Protein AF-0000000086151561 (afdb_homodimer)

Structure (mmCIF, N/CA/C/O backbone):
data_AF-0000000086151561-model_v1
#
loop_
_entity.id
_entity.type
_entity.pdbx_description
1 polymer 'Uncharacterized protein'
#
loop_
_atom_site.group_PDB
_atom_site.id
_atom_site.type_symbol
_atom_site.label_atom_id
_atom_site.label_alt_id
_atom_site.label_comp_id
_atom_site.label_asym_id
_atom_site.label_entity_id
_atom_site.label_seq_id
_atom_site.pdbx_PDB_ins_code
_atom_site.Cartn_x
_atom_site.Cartn_y
_atom_site.Cartn_z
_atom_site.occupancy
_atom_site.B_iso_or_equiv
_atom_site.auth_seq_id
_atom_site.auth_comp_id
_atom_site.auth_asym_id
_atom_site.auth_atom_id
_atom_site.pdbx_PDB_model_num
ATOM 1 N N . MET A 1 1 ? -19.203 8.484 -16.188 1 26.31 1 MET A N 1
ATOM 2 C CA . MET A 1 1 ? -17.75 8.562 -16.359 1 26.31 1 MET A CA 1
ATOM 3 C C . MET A 1 1 ? -17.062 8.984 -15.078 1 26.31 1 MET A C 1
ATOM 5 O O . MET A 1 1 ? -16.531 8.141 -14.352 1 26.31 1 MET A O 1
ATOM 9 N N . GLY A 1 2 ? -16.734 10.281 -14.859 1 30.11 2 GLY A N 1
ATOM 10 C CA . GLY A 1 2 ? -15.594 10.875 -14.172 1 30.11 2 GLY A CA 1
ATOM 11 C C . GLY A 1 2 ? -15.805 10.992 -12.672 1 30.11 2 GLY A C 1
ATOM 12 O O . GLY A 1 2 ? -15.453 12.016 -12.07 1 30.11 2 GLY A O 1
ATOM 13 N N . LYS A 1 3 ? -16.641 10.25 -12.102 1 38.59 3 LYS A N 1
ATOM 14 C CA . LYS A 1 3 ? -16.922 10.484 -10.688 1 38.59 3 LYS A CA 1
ATOM 15 C C . LYS A 1 3 ? -15.672 10.281 -9.836 1 38.59 3 LYS A C 1
ATOM 17 O O . LYS A 1 3 ? -15.719 10.445 -8.617 1 38.59 3 LYS A O 1
ATOM 22 N N . ARG A 1 4 ? -14.68 9.469 -10.227 1 41.34 4 ARG A N 1
ATOM 23 C CA . ARG A 1 4 ? -13.562 9.109 -9.359 1 41.34 4 ARG A CA 1
ATOM 24 C C . ARG A 1 4 ? -12.719 10.328 -9.023 1 41.34 4 ARG A C 1
ATOM 26 O O . ARG A 1 4 ? -11.812 10.258 -8.188 1 41.34 4 ARG A O 1
ATOM 33 N N . LYS A 1 5 ? -12.797 11.344 -9.898 1 45.5 5 LYS A N 1
ATOM 34 C CA . LYS A 1 5 ? -11.852 12.453 -9.812 1 45.5 5 LYS A CA 1
ATOM 35 C C . LYS A 1 5 ? -12.125 13.312 -8.586 1 45.5 5 LYS A C 1
ATOM 37 O O . LYS A 1 5 ? -11.211 13.945 -8.047 1 45.5 5 LYS A O 1
ATOM 42 N N . ARG A 1 6 ? -13.414 13.383 -8.258 1 45.62 6 ARG A N 1
ATOM 43 C CA . ARG A 1 6 ? -13.758 14.391 -7.27 1 45.62 6 ARG A CA 1
ATOM 44 C C . ARG A 1 6 ? -13.203 14.023 -5.895 1 45.62 6 ARG A C 1
ATOM 46 O O . ARG A 1 6 ? -12.719 14.891 -5.164 1 45.62 6 ARG A O 1
ATOM 53 N N . GLY A 1 7 ? -13.297 12.703 -5.652 1 43.88 7 GLY A N 1
ATOM 54 C CA . GLY A 1 7 ? -12.914 12.305 -4.309 1 43.88 7 GLY A CA 1
ATOM 55 C C . GLY A 1 7 ? -11.438 12.523 -4.02 1 43.88 7 GLY A C 1
ATOM 56 O O . GLY A 1 7 ? -11.078 12.961 -2.926 1 43.88 7 GLY A O 1
ATOM 57 N N . ASN A 1 8 ? -10.609 12.266 -5.043 1 48.88 8 ASN A N 1
ATOM 58 C CA . ASN A 1 8 ? -9.164 12.445 -4.891 1 48.88 8 ASN A CA 1
ATOM 59 C C . ASN A 1 8 ? -8.781 13.922 -4.871 1 48.88 8 ASN A C 1
ATOM 61 O O . ASN A 1 8 ? -7.922 14.336 -4.094 1 48.88 8 ASN A O 1
ATOM 65 N N . GLU A 1 9 ? -9.445 14.68 -5.785 1 51 9 GLU A N 1
ATOM 66 C CA . GLU A 1 9 ? -9.172 16.109 -5.824 1 51 9 GLU A CA 1
ATOM 67 C C . GLU A 1 9 ? -9.453 16.766 -4.473 1 51 9 GLU A C 1
ATOM 69 O O . GLU A 1 9 ? -8.703 17.625 -4.023 1 51 9 GLU A O 1
ATOM 74 N N . GLU A 1 10 ? -10.453 16.203 -3.889 1 54.59 10 GLU A N 1
ATOM 75 C CA . GLU A 1 10 ? -10.875 16.812 -2.629 1 54.59 10 GLU A CA 1
ATOM 76 C C . GLU A 1 10 ? -9.906 16.469 -1.501 1 54.59 10 GLU A C 1
ATOM 78 O O . GLU A 1 10 ? -9.609 17.312 -0.651 1 54.59 10 GLU A O 1
ATOM 83 N N . PHE A 1 11 ? -9.305 15.273 -1.501 1 53.44 11 PHE A N 1
ATOM 84 C CA . PHE A 1 11 ? -8.367 14.883 -0.458 1 53.44 11 PHE A CA 1
ATOM 85 C C . PHE A 1 11 ? -7.098 15.719 -0.527 1 53.44 11 PHE A C 1
ATOM 87 O O . PHE A 1 11 ? -6.613 16.203 0.495 1 53.44 11 PHE A O 1
ATOM 94 N N . ASP A 1 12 ? -6.613 15.977 -1.753 1 57.31 12 ASP A N 1
ATOM 95 C CA . ASP A 1 12 ? -5.367 16.703 -1.973 1 57.31 12 ASP A CA 1
ATOM 96 C C . ASP A 1 12 ? -5.484 18.156 -1.494 1 57.31 12 ASP A C 1
ATOM 98 O O . ASP A 1 12 ? -4.586 18.656 -0.825 1 57.31 12 ASP A O 1
ATOM 102 N N . SER A 1 13 ? -6.555 18.703 -1.863 1 57.84 13 SER A N 1
ATOM 103 C CA . SER A 1 13 ? -6.762 20.094 -1.519 1 57.84 13 SER A CA 1
ATOM 104 C C . SER A 1 13 ? -6.914 20.281 -0.012 1 57.84 13 SER A C 1
ATOM 106 O O . SER A 1 13 ? -6.379 21.234 0.56 1 57.84 13 SER A O 1
ATOM 108 N N . LYS A 1 14 ? -7.473 19.391 0.707 1 62.59 14 LYS A N 1
ATOM 109 C CA . LYS A 1 14 ? -7.742 19.516 2.137 1 62.59 14 LYS A CA 1
ATOM 110 C C . LYS A 1 14 ? -6.465 19.359 2.955 1 62.59 14 LYS A C 1
ATOM 112 O O . LYS A 1 14 ? -6.27 20.047 3.953 1 62.59 14 LYS A O 1
ATOM 117 N N . LEU A 1 15 ? -5.562 18.531 2.422 1 67.56 15 LEU A N 1
ATOM 118 C CA . LEU A 1 15 ? -4.316 18.344 3.16 1 67.56 15 LEU A CA 1
ATOM 119 C C . LEU A 1 15 ? -3.436 19.594 3.047 1 67.56 15 LEU A C 1
ATOM 121 O O . LEU A 1 15 ? -2.76 19.969 4.008 1 67.56 15 LEU A O 1
ATOM 125 N N . GLY A 1 16 ? -3.494 20.141 1.823 1 64.88 16 GLY A N 1
ATOM 126 C CA . GLY A 1 16 ? -2.748 21.375 1.639 1 64.88 16 GLY A CA 1
ATOM 127 C C . GLY A 1 16 ? -3.125 22.453 2.637 1 64.88 16 GLY A C 1
ATOM 128 O O . GLY A 1 16 ? -2.277 23.25 3.049 1 64.88 16 GLY A O 1
ATOM 129 N N . GLU A 1 17 ? -4.262 22.422 3.055 1 64.38 17 GLU A N 1
ATOM 130 C CA . GLU A 1 17 ? -4.777 23.469 3.943 1 64.38 17 GLU A CA 1
ATOM 131 C C . GLU A 1 17 ? -4.156 23.359 5.332 1 64.38 17 GLU A C 1
ATOM 133 O O . GLU A 1 17 ? -4.098 24.344 6.07 1 64.38 17 GLU A O 1
ATOM 138 N N . VAL A 1 18 ? -3.748 22.188 5.711 1 63.12 18 VAL A N 1
ATOM 139 C CA . VAL A 1 18 ? -3.143 22 7.023 1 63.12 18 VAL A CA 1
ATOM 140 C C . VAL A 1 18 ? -1.72 22.547 7.027 1 63.12 18 VAL A C 1
ATOM 142 O O . VAL A 1 18 ? -1.182 22.891 8.086 1 63.12 18 VAL A O 1
ATOM 145 N N . PHE A 1 19 ? -1.246 22.75 5.863 1 65.12 19 PHE A N 1
ATOM 146 C CA . PHE A 1 19 ? 0.149 23.156 5.766 1 65.12 19 PHE A CA 1
ATOM 147 C C . PHE A 1 19 ? 0.254 24.672 5.559 1 65.12 19 PHE A C 1
ATOM 149 O O . PHE A 1 19 ? 0.48 25.125 4.438 1 65.12 19 PHE A O 1
ATOM 156 N N . LEU A 1 20 ? -0.146 25.438 6.484 1 57.75 20 LEU A N 1
ATOM 157 C CA . LEU A 1 20 ? -0.266 26.891 6.523 1 57.75 20 LEU A CA 1
ATOM 158 C C . LEU A 1 20 ? 1.107 27.547 6.457 1 57.75 20 LEU A C 1
ATOM 160 O O . LEU A 1 20 ? 1.234 28.688 5.984 1 57.75 20 LEU A O 1
ATOM 164 N N . PHE A 1 21 ? 2.057 27.031 6.984 1 54.41 21 PHE A N 1
ATOM 165 C CA . PHE A 1 21 ? 3.297 27.766 7.219 1 54.41 21 PHE A CA 1
ATOM 166 C C . PHE A 1 21 ? 4.41 27.25 6.32 1 54.41 21 PHE A C 1
ATOM 168 O O . PHE A 1 21 ? 5.582 27.266 6.699 1 54.41 21 PHE A O 1
ATOM 175 N N . GLY A 1 22 ? 4.023 26.812 5.254 1 59.44 22 GLY A N 1
ATOM 176 C CA . GLY A 1 22 ? 5.023 26.344 4.301 1 59.44 22 GLY A CA 1
ATOM 177 C C . GLY A 1 22 ? 4.98 24.844 4.062 1 59.44 22 GLY A C 1
ATOM 178 O O . GLY A 1 22 ? 4.434 24.109 4.879 1 59.44 22 GLY A O 1
ATOM 179 N N . GLY A 1 23 ? 5.367 24.516 3.07 1 64.19 23 GLY A N 1
ATOM 180 C CA . GLY A 1 23 ? 5.441 23.094 2.73 1 64.19 23 GLY A CA 1
ATOM 181 C C . GLY A 1 23 ? 4.133 22.547 2.199 1 64.19 23 GLY A C 1
ATOM 182 O O . GLY A 1 23 ? 3.988 21.328 2.035 1 64.19 23 GLY A O 1
ATOM 183 N N . GLU A 1 24 ? 3.256 23.656 2.146 1 74.5 24 GLU A N 1
ATOM 184 C CA . GLU A 1 24 ? 1.925 23.281 1.678 1 74.5 24 GLU A CA 1
ATOM 185 C C . GLU A 1 24 ? 1.999 22.531 0.349 1 74.5 24 GLU A C 1
ATOM 187 O O . GLU A 1 24 ? 1.422 21.453 0.207 1 74.5 24 GLU A O 1
ATOM 192 N N . ALA A 1 25 ? 2.826 23.156 -0.46 1 76.81 25 ALA A N 1
ATOM 193 C CA . ALA A 1 25 ? 2.898 22.578 -1.798 1 76.81 25 ALA A CA 1
ATOM 194 C C . ALA A 1 25 ? 3.525 21.188 -1.759 1 76.81 25 ALA A C 1
ATOM 196 O O . ALA A 1 25 ? 3.066 20.266 -2.447 1 76.81 25 ALA A O 1
ATOM 197 N N . ARG A 1 26 ? 4.59 21.047 -0.953 1 82.75 26 ARG A N 1
ATOM 198 C CA . ARG A 1 26 ? 5.273 19.766 -0.842 1 82.75 26 ARG A CA 1
ATOM 199 C C . ARG A 1 26 ? 4.375 18.719 -0.198 1 82.75 26 ARG A C 1
ATOM 201 O O . ARG A 1 26 ? 4.328 17.562 -0.646 1 82.75 26 ARG A O 1
ATOM 208 N N . ALA A 1 27 ? 3.695 19.062 0.848 1 83.31 27 ALA A N 1
ATOM 209 C CA . ALA A 1 27 ? 2.787 18.141 1.53 1 83.31 27 ALA A CA 1
ATOM 210 C C . ALA A 1 27 ? 1.635 17.734 0.618 1 83.31 27 ALA A C 1
ATOM 212 O O . ALA A 1 27 ? 1.261 16.547 0.57 1 83.31 27 ALA A O 1
ATOM 213 N N . GLU A 1 28 ? 1.141 18.734 -0.067 1 82.56 28 GLU A N 1
ATOM 214 C CA . GLU A 1 28 ? 0.053 18.453 -1 1 82.56 28 GLU A CA 1
ATOM 215 C C . GLU A 1 28 ? 0.493 17.484 -2.084 1 82.56 28 GLU A C 1
ATOM 217 O O . GLU A 1 28 ? -0.232 16.531 -2.406 1 82.56 28 GLU A O 1
ATOM 222 N N . LYS A 1 29 ? 1.651 17.75 -2.633 1 86.25 29 LYS A N 1
ATOM 223 C CA . LYS A 1 29 ? 2.172 16.859 -3.672 1 86.25 29 LYS A CA 1
ATOM 224 C C . LYS A 1 29 ? 2.396 15.453 -3.131 1 86.25 29 LYS A C 1
ATOM 226 O O . LYS A 1 29 ? 2.074 14.469 -3.799 1 86.25 29 LYS A O 1
ATOM 231 N N . ALA A 1 30 ? 3.008 15.352 -1.982 1 88 30 ALA A N 1
ATOM 232 C CA . ALA A 1 30 ? 3.26 14.047 -1.37 1 88 30 ALA A CA 1
ATOM 233 C C . ALA A 1 30 ? 1.955 13.297 -1.129 1 88 30 ALA A C 1
ATOM 235 O O . ALA A 1 30 ? 1.878 12.086 -1.362 1 88 30 ALA A O 1
ATOM 236 N N . ALA A 1 31 ? 0.997 13.977 -0.623 1 86.88 31 ALA A N 1
ATOM 237 C CA . ALA A 1 31 ? -0.298 13.352 -0.368 1 86.88 31 ALA A CA 1
ATOM 238 C C . ALA A 1 31 ? -0.923 12.836 -1.662 1 86.88 31 ALA A C 1
ATOM 240 O O . ALA A 1 31 ? -1.446 11.719 -1.706 1 86.88 31 ALA A O 1
ATOM 241 N N . LYS A 1 32 ? -0.864 13.688 -2.666 1 87.88 32 LYS A N 1
ATOM 242 C CA . LYS A 1 32 ? -1.392 13.289 -3.969 1 87.88 32 LYS A CA 1
ATOM 243 C C . LYS A 1 32 ? -0.639 12.078 -4.52 1 87.88 32 LYS A C 1
ATOM 245 O O . LYS A 1 32 ? -1.251 11.148 -5.043 1 87.88 32 LYS A O 1
ATOM 250 N N . ASP A 1 33 ? 0.691 12.156 -4.492 1 90.5 33 ASP A N 1
ATOM 251 C CA . ASP A 1 33 ? 1.514 11.039 -4.945 1 90.5 33 ASP A CA 1
ATOM 252 C C . ASP A 1 33 ? 1.178 9.766 -4.18 1 90.5 33 ASP A C 1
ATOM 254 O O . ASP A 1 33 ? 1.119 8.68 -4.766 1 90.5 33 ASP A O 1
ATOM 258 N N . LEU A 1 34 ? 1.012 9.898 -2.836 1 92.88 34 LEU A N 1
ATOM 259 C CA . LEU A 1 34 ? 0.678 8.742 -2.008 1 92.88 34 LEU A CA 1
ATOM 260 C C . LEU A 1 34 ? -0.634 8.109 -2.459 1 92.88 34 LEU A C 1
ATOM 262 O O . LEU A 1 34 ? -0.707 6.898 -2.66 1 92.88 34 LEU A O 1
ATOM 266 N N . SER A 1 35 ? -1.634 8.93 -2.596 1 88.88 35 SER A N 1
ATOM 267 C CA . SER A 1 35 ? -2.943 8.461 -3.037 1 88.88 35 SER A CA 1
ATOM 268 C C . SER A 1 35 ? -2.857 7.781 -4.398 1 88.88 35 SER A C 1
ATOM 270 O O . SER A 1 35 ? -3.377 6.676 -4.578 1 88.88 35 SER A O 1
ATOM 272 N N . SER A 1 36 ? -2.23 8.422 -5.344 1 92.75 36 SER A N 1
ATOM 273 C CA . SER A 1 36 ? -2.102 7.875 -6.691 1 92.75 36 SER A CA 1
ATOM 274 C C . SER A 1 36 ? -1.321 6.566 -6.684 1 92.75 36 SER A C 1
ATOM 276 O O . SER A 1 36 ? -1.686 5.617 -7.383 1 92.75 36 SER A O 1
ATOM 278 N N . ASN A 1 37 ? -0.226 6.535 -5.957 1 93.75 37 ASN A N 1
ATOM 279 C CA . ASN A 1 37 ? 0.594 5.328 -5.902 1 93.75 37 ASN A CA 1
ATOM 280 C C . ASN A 1 37 ? -0.152 4.172 -5.242 1 93.75 37 ASN A C 1
ATOM 282 O O . ASN A 1 37 ? 0.023 3.016 -5.625 1 93.75 37 ASN A O 1
ATOM 286 N N . LEU A 1 38 ? -0.872 4.469 -4.195 1 95.5 38 LEU A N 1
ATOM 287 C CA . LEU A 1 38 ? -1.673 3.434 -3.551 1 95.5 38 LEU A CA 1
ATOM 288 C C . LEU A 1 38 ? -2.678 2.836 -4.531 1 95.5 38 LEU A C 1
ATOM 290 O O . LEU A 1 38 ? -2.824 1.614 -4.609 1 95.5 38 LEU A O 1
ATOM 294 N N . LYS A 1 39 ? -3.395 3.66 -5.277 1 93.56 39 LYS A N 1
ATOM 295 C CA . LYS A 1 39 ? -4.336 3.195 -6.293 1 93.56 39 LYS A CA 1
ATOM 296 C C . LYS A 1 39 ? -3.635 2.324 -7.332 1 93.56 39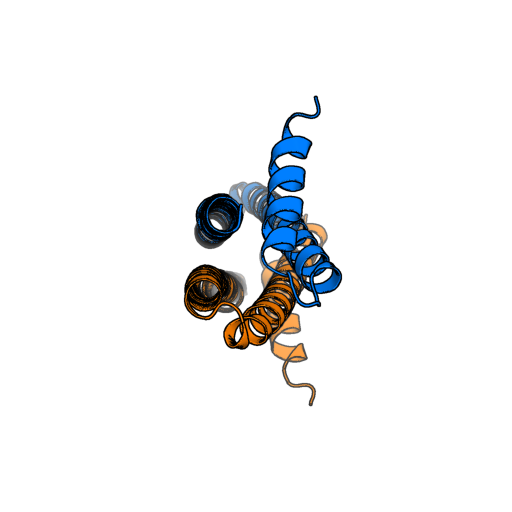 LYS A C 1
ATOM 298 O O . LYS A 1 39 ? -4.156 1.276 -7.723 1 93.56 39 LYS A O 1
ATOM 303 N N . LEU A 1 40 ? -2.492 2.828 -7.789 1 96.44 40 LEU A N 1
ATOM 304 C CA . LEU A 1 40 ? -1.718 2.055 -8.75 1 96.44 40 LEU A CA 1
ATOM 305 C C . LEU A 1 40 ? -1.308 0.708 -8.164 1 96.44 40 LEU A C 1
ATOM 307 O O . LEU A 1 40 ? -1.392 -0.32 -8.844 1 96.44 40 LEU A O 1
ATOM 311 N N . THR A 1 41 ? -0.827 0.713 -6.965 1 96.19 41 THR A N 1
ATOM 312 C CA . THR A 1 41 ? -0.413 -0.513 -6.289 1 96.19 41 THR A CA 1
ATOM 313 C C . THR A 1 41 ? -1.565 -1.511 -6.227 1 96.19 41 THR A C 1
ATOM 315 O O . THR A 1 41 ? -1.375 -2.703 -6.477 1 96.19 41 THR A O 1
ATOM 318 N N . ARG A 1 42 ? -2.752 -1.094 -5.871 1 96.81 42 ARG A N 1
ATOM 319 C CA . ARG A 1 42 ? -3.928 -1.957 -5.82 1 96.81 42 ARG A CA 1
ATOM 320 C C . ARG A 1 42 ? -4.238 -2.539 -7.195 1 96.81 42 ARG A C 1
ATOM 322 O O . ARG A 1 42 ? -4.566 -3.721 -7.312 1 96.81 42 ARG A O 1
ATOM 329 N N . ARG A 1 43 ? -4.09 -1.703 -8.234 1 96.62 43 ARG A N 1
ATOM 330 C CA . ARG A 1 43 ? -4.328 -2.18 -9.586 1 96.62 43 ARG A CA 1
ATOM 331 C C . ARG A 1 43 ? -3.332 -3.27 -9.969 1 96.62 43 ARG A C 1
ATOM 333 O O . ARG A 1 43 ? -3.705 -4.27 -10.586 1 96.62 43 ARG A O 1
ATOM 340 N N . ILE A 1 44 ? -2.084 -3.064 -9.664 1 95.88 44 ILE A N 1
ATOM 341 C CA . ILE A 1 44 ? -1.046 -4.043 -9.969 1 95.88 44 ILE A CA 1
ATOM 342 C C . ILE A 1 44 ? -1.331 -5.348 -9.227 1 95.88 44 ILE A C 1
ATOM 344 O O . ILE A 1 44 ? -1.167 -6.434 -9.789 1 95.88 44 ILE A O 1
ATOM 348 N N . ASN A 1 45 ? -1.692 -5.238 -7.949 1 96.12 45 ASN A N 1
ATOM 349 C CA . ASN A 1 45 ? -2.059 -6.434 -7.199 1 96.12 45 ASN A CA 1
ATOM 350 C C . ASN A 1 45 ? -3.191 -7.199 -7.875 1 96.12 45 ASN A C 1
ATOM 352 O O . ASN A 1 45 ? -3.168 -8.43 -7.934 1 96.12 45 ASN A O 1
ATOM 356 N N . ASP A 1 46 ? -4.195 -6.449 -8.375 1 96 46 ASP A N 1
ATOM 357 C CA . ASP A 1 46 ? -5.309 -7.059 -9.094 1 96 46 ASP A CA 1
ATOM 358 C C . ASP A 1 46 ? -4.812 -7.824 -10.32 1 96 46 ASP A C 1
ATOM 360 O O . ASP A 1 46 ? -5.297 -8.922 -10.609 1 96 46 ASP A O 1
ATOM 364 N N . ILE A 1 47 ? -3.939 -7.242 -11.047 1 94.25 47 ILE A N 1
ATOM 365 C CA . ILE A 1 47 ? -3.371 -7.879 -12.234 1 94.25 47 ILE A CA 1
ATOM 366 C C . ILE A 1 47 ? -2.668 -9.18 -11.836 1 94.25 47 ILE A C 1
ATOM 368 O O . ILE A 1 47 ? -2.84 -10.211 -12.484 1 94.25 47 ILE A O 1
ATOM 372 N N . LEU A 1 48 ? -1.875 -9.133 -10.789 1 93.62 48 LEU A N 1
ATOM 373 C CA . LEU A 1 48 ? -1.147 -10.312 -10.336 1 93.62 48 LEU A CA 1
ATOM 374 C C . LEU A 1 48 ? -2.111 -11.422 -9.914 1 93.62 48 LEU A C 1
ATOM 376 O O . LEU A 1 48 ? -1.911 -12.586 -10.258 1 93.62 48 LEU A O 1
ATOM 380 N N . ARG A 1 49 ? -3.16 -11.094 -9.188 1 94.56 49 ARG A N 1
ATOM 381 C CA . ARG A 1 49 ? -4.148 -12.086 -8.773 1 94.56 49 ARG A CA 1
ATOM 382 C C . ARG A 1 49 ? -4.828 -12.719 -9.977 1 94.56 49 ARG A C 1
ATOM 384 O O . ARG A 1 49 ? -5.102 -13.922 -9.977 1 94.56 49 ARG A O 1
ATOM 391 N N . LYS A 1 50 ? -5.086 -11.938 -10.969 1 93.88 50 LYS A N 1
ATOM 392 C CA . LYS A 1 50 ? -5.68 -12.477 -12.188 1 93.88 50 LYS A CA 1
ATOM 393 C C . LYS A 1 50 ? -4.742 -13.477 -12.859 1 93.88 50 LYS A C 1
ATOM 395 O O . LYS A 1 50 ? -5.18 -14.531 -13.32 1 93.88 50 LYS A O 1
ATOM 400 N N . GLU A 1 51 ? -3.451 -13.109 -12.945 1 90.19 51 GLU A N 1
ATOM 401 C CA . GLU A 1 51 ? -2.473 -14.023 -13.523 1 90.19 51 GLU A CA 1
ATOM 402 C C . GLU A 1 51 ? -2.383 -15.312 -12.711 1 90.19 51 GLU A C 1
ATOM 404 O O . GLU A 1 51 ? -2.285 -16.406 -13.281 1 90.19 51 GLU A O 1
ATOM 409 N N . VAL A 1 52 ? -2.424 -15.172 -11.352 1 90.62 52 VAL A N 1
ATOM 410 C CA . VAL A 1 52 ? -2.404 -16.328 -10.453 1 90.62 52 VAL A CA 1
ATOM 411 C C . VAL A 1 52 ? -3.641 -17.188 -10.695 1 90.62 52 VAL A C 1
ATOM 413 O O . VAL A 1 52 ? -3.545 -18.406 -10.766 1 90.62 52 VAL A O 1
ATOM 416 N N . SER A 1 53 ? -4.777 -16.562 -10.82 1 91.25 53 SER A N 1
ATOM 417 C CA . SER A 1 53 ? -6.031 -17.281 -11.023 1 91.25 53 SER A CA 1
ATOM 418 C C . SER A 1 53 ? -5.988 -18.125 -12.289 1 91.25 53 SER A C 1
ATOM 420 O O . SER A 1 53 ? -6.551 -19.219 -12.336 1 91.25 53 SER A O 1
ATOM 422 N N . LYS A 1 54 ? -5.332 -17.672 -13.312 1 89.19 54 LYS A N 1
ATOM 423 C CA . LYS A 1 54 ? -5.207 -18.422 -14.562 1 89.19 54 LYS A CA 1
ATOM 424 C C . LYS A 1 54 ? -4.453 -19.734 -14.344 1 89.19 54 LYS A C 1
ATOM 426 O O . LYS A 1 54 ? -4.645 -20.703 -15.086 1 89.19 54 LYS A O 1
ATOM 431 N N . G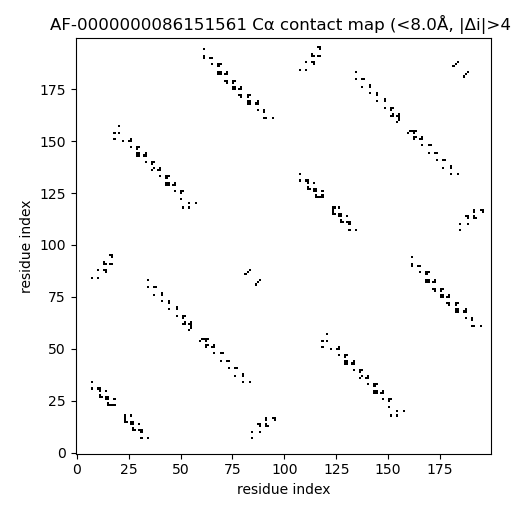LN A 1 55 ? -3.572 -19.734 -13.375 1 86.19 55 GLN A N 1
ATOM 432 C CA . GLN A 1 55 ? -2.768 -20.922 -13.102 1 86.19 55 GLN A CA 1
ATOM 433 C C . GLN A 1 55 ? -3.564 -21.953 -12.32 1 86.19 55 GLN A C 1
ATOM 435 O O . GLN A 1 55 ? -3.137 -23.109 -12.188 1 86.19 55 GLN A O 1
ATOM 440 N N . GLY A 1 56 ? -4.672 -21.594 -11.773 1 87.81 56 GLY A N 1
ATOM 441 C CA . GLY A 1 56 ? -5.496 -22.453 -10.945 1 87.81 56 GLY A CA 1
ATOM 442 C C . GLY A 1 56 ? -5.941 -23.719 -11.664 1 87.81 56 GLY A C 1
ATOM 443 O O . GLY A 1 56 ? -6.227 -24.734 -11.031 1 87.81 56 GLY A O 1
ATOM 444 N N . LYS A 1 57 ? -5.988 -23.688 -12.984 1 87.31 57 LYS A N 1
ATOM 445 C CA . LYS A 1 57 ? -6.375 -24.859 -13.75 1 87.31 57 LYS A CA 1
ATOM 446 C C . LYS A 1 57 ? -5.277 -25.922 -13.727 1 87.31 57 LYS A C 1
ATOM 448 O O . LYS A 1 57 ? -5.559 -27.125 -13.82 1 87.31 57 LYS A O 1
ATOM 453 N N . PHE A 1 58 ? -4.055 -25.578 -13.586 1 83.88 58 PHE A N 1
ATOM 454 C CA . PHE A 1 58 ? -2.906 -26.469 -13.68 1 83.88 58 PHE A CA 1
ATOM 455 C C . PHE A 1 58 ? -2.371 -26.812 -12.297 1 83.88 58 PHE A C 1
ATOM 457 O O . PHE A 1 58 ? -1.995 -27.953 -12.039 1 83.88 58 PHE A O 1
ATOM 464 N N . VAL A 1 59 ? -2.33 -25.828 -11.359 1 86.69 59 VAL A N 1
ATOM 465 C CA . VAL A 1 59 ? -1.809 -26.016 -10.008 1 86.69 59 VAL A CA 1
ATOM 466 C C . VAL A 1 59 ? -2.768 -25.406 -8.992 1 86.69 59 VAL A C 1
ATOM 468 O O . VAL A 1 59 ? -2.43 -24.422 -8.328 1 86.69 59 VAL A O 1
ATOM 471 N N . PRO A 1 60 ? -3.918 -25.938 -8.805 1 90.62 60 PRO A N 1
ATOM 472 C CA . PRO A 1 60 ? -5.004 -25.312 -8.047 1 90.62 60 PRO A CA 1
ATOM 473 C C . PRO A 1 60 ? -4.625 -25.016 -6.602 1 90.62 60 PRO A C 1
ATOM 475 O O . PRO A 1 60 ? -4.98 -23.953 -6.07 1 90.62 60 PRO A O 1
ATOM 478 N N . GLU A 1 61 ? -3.861 -25.984 -5.965 1 90.06 61 GLU A N 1
ATOM 479 C CA . GLU A 1 61 ? -3.535 -25.781 -4.555 1 90.06 61 GLU A CA 1
ATOM 480 C C . GLU A 1 61 ? -2.596 -24.594 -4.371 1 90.06 61 GLU A C 1
ATOM 482 O O . GLU A 1 61 ? -2.848 -23.719 -3.535 1 90.06 61 GLU A O 1
ATOM 487 N N . VAL A 1 62 ? -1.56 -24.547 -5.176 1 90.19 62 VAL A N 1
ATOM 488 C CA . VAL A 1 62 ? -0.582 -23.469 -5.09 1 90.19 62 VAL A CA 1
ATOM 489 C C . VAL A 1 62 ? -1.235 -22.141 -5.492 1 90.19 62 VAL A C 1
ATOM 491 O O . VAL A 1 62 ? -1.016 -21.125 -4.848 1 90.19 62 VAL A O 1
ATOM 494 N N . ALA A 1 63 ? -2.053 -22.172 -6.543 1 90.88 63 ALA A N 1
ATOM 495 C CA . ALA A 1 63 ? -2.744 -20.969 -7 1 90.88 63 ALA A CA 1
ATOM 496 C C . ALA A 1 63 ? -3.662 -20.422 -5.91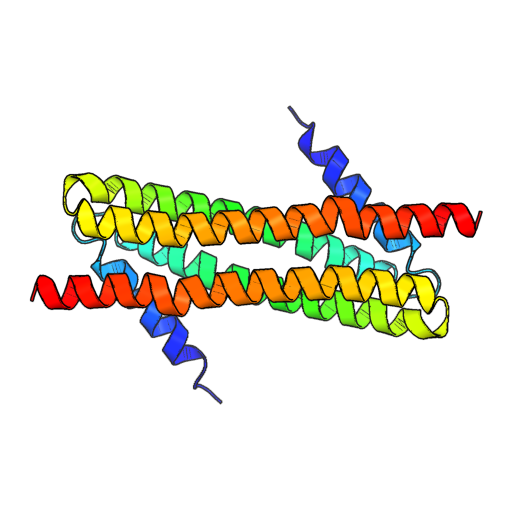 1 90.88 63 ALA A C 1
ATOM 498 O O . ALA A 1 63 ? -3.754 -19.203 -5.723 1 90.88 63 ALA A O 1
ATOM 499 N N . SER A 1 64 ? -4.328 -21.281 -5.219 1 94.56 64 SER A N 1
ATOM 500 C CA . SER A 1 64 ? -5.234 -20.875 -4.148 1 94.56 64 SER A CA 1
ATOM 501 C C . SER A 1 64 ? -4.473 -20.25 -2.988 1 94.56 64 SER A C 1
ATOM 503 O O . SER A 1 64 ? -4.914 -19.234 -2.428 1 94.56 64 SER A O 1
ATOM 505 N N . GLU A 1 65 ? -3.381 -20.812 -2.602 1 94.44 65 GLU A N 1
ATOM 506 C CA . GLU A 1 65 ? -2.564 -20.266 -1.521 1 94.44 65 GLU A CA 1
ATOM 507 C C . GLU A 1 65 ? -2.018 -18.891 -1.882 1 94.44 65 GLU A C 1
ATOM 509 O O . GLU A 1 65 ? -2.049 -17.969 -1.062 1 94.44 65 GLU A O 1
ATOM 514 N N . LEU A 1 66 ? -1.556 -18.812 -3.082 1 93.56 66 LEU A N 1
ATOM 515 C CA . LEU A 1 66 ? -1.041 -17.531 -3.547 1 93.56 66 LEU A CA 1
ATOM 516 C C . LEU A 1 66 ? -2.145 -16.469 -3.564 1 93.56 66 LEU A C 1
ATOM 518 O O . LEU A 1 66 ? -1.937 -15.344 -3.123 1 93.56 66 LEU A O 1
ATOM 522 N N . ASP A 1 67 ? -3.277 -16.828 -4.121 1 94.5 67 ASP A N 1
ATOM 523 C CA . ASP A 1 67 ? -4.383 -15.867 -4.199 1 94.5 67 ASP A CA 1
ATOM 524 C C . ASP A 1 67 ? -4.809 -15.406 -2.807 1 94.5 67 ASP A C 1
ATOM 526 O O . ASP A 1 67 ? -5.168 -14.25 -2.617 1 94.5 67 ASP A O 1
ATOM 530 N N . GLN A 1 68 ? -4.785 -16.281 -1.854 1 97 68 GLN A N 1
ATOM 531 C CA . GLN A 1 68 ? -5.141 -15.906 -0.488 1 97 68 GLN A CA 1
ATOM 532 C C . GLN A 1 68 ? -4.164 -14.883 0.08 1 97 68 GLN A C 1
ATOM 534 O O . GLN A 1 68 ? -4.57 -13.914 0.718 1 97 68 GLN A O 1
ATOM 539 N N . ALA A 1 69 ? -2.914 -15.18 -0.089 1 95.75 69 ALA A N 1
ATOM 540 C CA . ALA A 1 69 ? -1.898 -14.242 0.374 1 95.75 69 ALA A CA 1
ATOM 541 C C . ALA A 1 69 ? -2.072 -12.875 -0.288 1 95.75 69 ALA A C 1
ATOM 543 O O . ALA A 1 69 ? -1.999 -11.844 0.379 1 95.75 69 ALA A O 1
ATOM 544 N N . LEU A 1 70 ? -2.348 -12.867 -1.582 1 96.44 70 LEU A N 1
ATOM 545 C CA . LEU A 1 70 ? -2.496 -11.617 -2.32 1 96.44 70 LEU A CA 1
ATOM 546 C C . LEU A 1 70 ? -3.803 -10.922 -1.95 1 96.44 70 LEU A C 1
ATOM 548 O O . LEU A 1 70 ? -3.895 -9.688 -2.01 1 96.44 70 LEU A O 1
ATOM 552 N N . HIS A 1 71 ? -4.812 -11.664 -1.617 1 97.94 71 HIS A N 1
ATOM 553 C CA . HIS A 1 71 ? -6.059 -11.094 -1.125 1 97.94 71 HIS A CA 1
ATOM 554 C C . HIS A 1 71 ? -5.844 -10.352 0.19 1 97.94 71 HIS A C 1
ATOM 556 O O . HIS A 1 71 ? -6.438 -9.289 0.416 1 97.94 71 HIS A O 1
ATOM 562 N N . GLU A 1 72 ? -5.062 -10.906 1.076 1 97.81 72 GLU A N 1
ATOM 563 C CA . GLU A 1 72 ? -4.715 -10.219 2.316 1 97.81 72 GLU A CA 1
ATOM 564 C C . GLU A 1 72 ? -4.008 -8.898 2.037 1 97.81 72 GLU A C 1
ATOM 566 O O . GLU A 1 72 ? -4.281 -7.891 2.691 1 97.81 72 GLU A O 1
ATOM 571 N N . VAL A 1 73 ? -3.102 -8.922 1.093 1 97.31 73 VAL A N 1
ATOM 572 C CA . VAL A 1 73 ? -2.439 -7.691 0.672 1 97.31 73 VAL A CA 1
ATOM 573 C C . VAL A 1 73 ? -3.482 -6.68 0.204 1 97.31 73 VAL A C 1
ATOM 575 O O . VAL A 1 73 ? -3.402 -5.496 0.546 1 97.31 73 VAL A O 1
ATOM 578 N N . GLU A 1 74 ? -4.43 -7.094 -0.597 1 97.62 74 GLU A N 1
ATOM 579 C CA . GLU A 1 74 ? -5.5 -6.227 -1.075 1 97.62 74 GLU A CA 1
ATOM 580 C C . GLU A 1 74 ? -6.238 -5.57 0.087 1 97.62 74 GLU A C 1
ATOM 582 O O . GLU A 1 74 ? -6.508 -4.367 0.056 1 97.62 74 GLU A O 1
ATOM 587 N N . ILE A 1 75 ? -6.574 -6.328 1.091 1 98.44 75 ILE A N 1
ATOM 588 C CA . ILE A 1 75 ? -7.305 -5.828 2.252 1 98.44 75 ILE A CA 1
ATOM 589 C C . ILE A 1 75 ? -6.48 -4.75 2.951 1 98.44 75 ILE A C 1
ATOM 591 O O . ILE A 1 75 ? -7.008 -3.703 3.334 1 98.44 75 ILE A O 1
ATOM 595 N N . LEU A 1 76 ? -5.246 -5.051 3.104 1 98.38 76 LEU A N 1
ATOM 596 C CA . LEU A 1 76 ? -4.352 -4.105 3.762 1 98.38 76 LEU A CA 1
ATOM 597 C C . LEU A 1 76 ? -4.254 -2.807 2.971 1 98.38 76 LEU A C 1
ATOM 599 O O . LEU A 1 76 ? -4.309 -1.718 3.547 1 98.38 76 LEU A O 1
ATOM 603 N N . LEU A 1 77 ? -4.133 -2.908 1.667 1 97.56 77 LEU A N 1
ATOM 604 C CA . LEU A 1 77 ? -4.027 -1.728 0.817 1 97.56 77 LEU A CA 1
ATOM 605 C C . LEU A 1 77 ? -5.332 -0.938 0.815 1 97.56 77 LEU A C 1
ATOM 607 O O . LEU A 1 77 ? -5.312 0.295 0.79 1 97.56 77 LEU A O 1
ATOM 611 N N . GLN A 1 78 ? -6.445 -1.579 0.799 1 96.69 78 GLN A N 1
ATOM 612 C CA . GLN A 1 78 ? -7.742 -0.917 0.884 1 96.69 78 GLN A CA 1
ATOM 613 C C . GLN A 1 78 ? -7.887 -0.149 2.195 1 96.69 78 GLN A C 1
ATOM 615 O O . GLN A 1 78 ? -8.422 0.962 2.215 1 96.69 78 GLN A O 1
ATOM 620 N N . GLU A 1 79 ? -7.434 -0.788 3.217 1 97.75 79 GLU A N 1
ATOM 621 C CA . GLU A 1 79 ? -7.516 -0.126 4.516 1 97.75 79 GLU A CA 1
ATOM 622 C C . GLU A 1 79 ? -6.613 1.105 4.566 1 97.75 79 GLU A C 1
ATOM 624 O O . GLU A 1 79 ? -6.992 2.133 5.133 1 97.75 79 GLU A O 1
ATOM 629 N N . ALA A 1 80 ? -5.438 0.98 4.051 1 96.44 80 ALA A N 1
ATOM 630 C CA . ALA A 1 80 ? -4.559 2.143 3.969 1 96.44 80 ALA A CA 1
ATOM 631 C C . ALA A 1 80 ? -5.23 3.287 3.217 1 96.44 80 ALA A C 1
ATOM 633 O O . ALA A 1 80 ? -5.156 4.445 3.637 1 96.44 80 ALA A O 1
ATOM 634 N N . GLU A 1 81 ? -5.828 3.012 2.082 1 93.31 81 GLU A N 1
ATOM 635 C CA . GLU A 1 81 ? -6.551 4.008 1.297 1 93.31 81 GLU A CA 1
ATOM 636 C C . GLU A 1 81 ? -7.688 4.625 2.102 1 93.31 81 GLU A C 1
ATOM 638 O O . GLU A 1 81 ? -7.918 5.836 2.035 1 93.31 81 GLU A O 1
ATOM 643 N N . ARG A 1 82 ? -8.453 3.773 2.758 1 93.38 82 ARG A N 1
ATOM 644 C CA . ARG A 1 82 ? -9.547 4.266 3.588 1 93.38 82 ARG A CA 1
ATOM 645 C C . ARG A 1 82 ? -9.047 5.27 4.617 1 93.38 82 ARG A C 1
ATOM 647 O O . ARG A 1 82 ? -9.672 6.309 4.84 1 93.38 82 ARG A O 1
ATOM 654 N N . ILE A 1 83 ? -7.953 4.953 5.332 1 94.19 83 ILE A N 1
ATOM 655 C CA . ILE A 1 83 ? -7.391 5.848 6.34 1 94.19 83 ILE A CA 1
ATOM 656 C C . ILE A 1 83 ? -7.047 7.191 5.703 1 94.19 83 ILE A C 1
ATOM 658 O O . ILE A 1 83 ? -7.355 8.242 6.262 1 94.19 83 ILE A O 1
ATOM 662 N N . LEU A 1 84 ? -6.414 7.168 4.516 1 91.62 84 LEU A N 1
ATOM 663 C CA . LEU A 1 84 ? -6.039 8.398 3.828 1 91.62 84 LEU A CA 1
ATOM 664 C C . LEU A 1 84 ? -7.273 9.219 3.471 1 91.62 84 LEU A C 1
ATOM 666 O O . LEU A 1 84 ? -7.332 10.414 3.76 1 91.62 84 LEU A O 1
ATOM 670 N N . TYR A 1 85 ? -8.266 8.602 2.947 1 86.94 85 TYR A N 1
ATOM 671 C CA . TYR A 1 85 ? -9.391 9.32 2.355 1 86.94 85 TYR A CA 1
ATOM 672 C C . TYR A 1 85 ? -10.422 9.688 3.416 1 86.94 85 TYR A C 1
ATOM 674 O O . TYR A 1 85 ? -11.211 10.617 3.221 1 86.94 85 TYR A O 1
ATOM 682 N N . GLN A 1 86 ? -10.414 8.969 4.48 1 88.94 86 GLN A N 1
ATOM 683 C CA . GLN A 1 86 ? -11.438 9.273 5.48 1 88.94 86 GLN A CA 1
ATOM 684 C C . GLN A 1 86 ? -10.82 9.961 6.695 1 88.94 86 GLN A C 1
ATOM 686 O O . GLN A 1 86 ? -11.203 11.086 7.035 1 88.94 86 GLN A O 1
ATOM 691 N N . ASP A 1 87 ? -9.844 9.305 7.301 1 87.06 87 ASP A N 1
ATOM 692 C CA . ASP A 1 87 ? -9.312 9.82 8.555 1 87.06 87 ASP A CA 1
ATOM 693 C C . ASP A 1 87 ? -8.445 11.055 8.32 1 87.06 87 ASP A C 1
ATOM 695 O O . ASP A 1 87 ? -8.672 12.102 8.93 1 87.06 87 ASP A O 1
ATOM 699 N N . VAL A 1 88 ? -7.477 10.977 7.414 1 88.06 88 VAL A N 1
ATOM 700 C CA . VAL A 1 88 ? -6.594 12.102 7.145 1 88.06 88 VAL A CA 1
ATOM 701 C C . VAL A 1 88 ? -7.402 13.281 6.602 1 88.06 88 VAL A C 1
ATOM 703 O O . VAL A 1 88 ? -7.215 14.422 7.031 1 88.06 88 VAL A O 1
ATOM 706 N N . ARG A 1 89 ? -8.266 13.016 5.734 1 83.75 89 ARG A N 1
ATOM 707 C CA . ARG A 1 89 ? -9.125 14.047 5.176 1 83.75 89 ARG A CA 1
ATOM 708 C C . ARG A 1 89 ? -9.969 14.703 6.262 1 83.75 89 ARG A C 1
ATOM 710 O O . ARG A 1 89 ? -10.133 15.93 6.273 1 83.75 89 ARG A O 1
ATOM 717 N N . LYS A 1 90 ? -10.562 13.969 7.094 1 88.69 90 LYS A N 1
ATOM 718 C CA . LYS A 1 90 ? -11.383 14.492 8.18 1 88.69 90 LYS A CA 1
ATOM 719 C C . LYS A 1 90 ? -10.57 15.406 9.094 1 88.69 90 LYS A C 1
ATOM 721 O O . LYS A 1 90 ? -11.039 16.469 9.484 1 88.69 90 LYS A O 1
ATOM 726 N N . ILE A 1 91 ? -9.422 14.961 9.492 1 88.94 91 ILE A N 1
ATOM 727 C CA . ILE A 1 91 ? -8.555 15.75 10.359 1 88.94 91 ILE A CA 1
ATOM 728 C C . ILE A 1 91 ? -8.25 17.094 9.703 1 88.94 91 ILE A C 1
ATOM 730 O O . ILE A 1 91 ? -8.344 18.141 10.352 1 88.94 91 ILE A O 1
ATOM 734 N N . ALA A 1 92 ? -7.895 17.078 8.43 1 83.75 92 ALA A N 1
ATOM 735 C CA . ALA A 1 92 ? -7.582 18.312 7.691 1 83.75 92 ALA A CA 1
ATOM 736 C C . ALA A 1 92 ? -8.812 19.203 7.586 1 83.75 92 ALA A C 1
ATOM 738 O O . ALA A 1 92 ? -8.703 20.422 7.734 1 83.75 92 ALA A O 1
ATOM 739 N N . SER A 1 93 ? -9.945 18.656 7.363 1 83.31 93 SER A N 1
ATOM 740 C CA . SER A 1 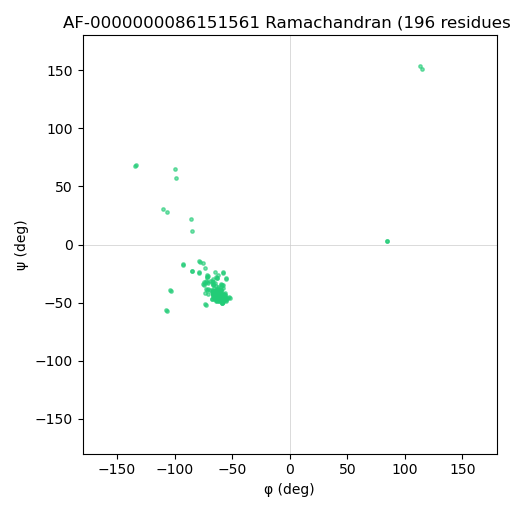93 ? -11.18 19.406 7.25 1 83.31 93 SER A CA 1
ATOM 741 C C . SER A 1 93 ? -11.555 20.062 8.578 1 83.31 93 SER A C 1
ATOM 743 O O . SER A 1 93 ? -11.992 21.203 8.617 1 83.31 93 SER A O 1
ATOM 745 N N . ASP A 1 94 ? -11.445 19.344 9.648 1 84.81 94 ASP A N 1
ATOM 746 C CA . ASP A 1 94 ? -11.766 19.859 10.977 1 84.81 94 ASP A CA 1
ATOM 747 C C . ASP A 1 94 ? -10.828 21 11.352 1 84.81 94 ASP A C 1
ATOM 749 O O . ASP A 1 94 ? -11.258 21.984 11.961 1 84.81 94 ASP A O 1
ATOM 753 N N . PHE A 1 95 ? -9.586 20.938 10.953 1 84.88 95 PHE A N 1
ATOM 754 C CA . PHE A 1 95 ? -8.633 22 11.219 1 84.88 95 PHE A CA 1
ATOM 755 C C . PHE A 1 95 ? -9.008 23.266 10.469 1 84.88 95 PHE A C 1
ATOM 757 O O . PHE A 1 95 ? -9.008 24.359 11.039 1 84.88 95 PHE A O 1
ATOM 764 N N . LYS A 1 96 ? -9.391 23.109 9.219 1 81.06 96 LYS A N 1
ATOM 765 C CA . LYS A 1 96 ? -9.805 24.25 8.414 1 81.06 96 LYS A CA 1
ATOM 766 C C . LYS A 1 96 ? -11.008 24.953 9.031 1 81.06 96 LYS A C 1
ATOM 768 O O . LYS A 1 96 ? -11.078 26.188 9.047 1 81.06 96 LYS A O 1
ATOM 773 N N . LYS A 1 97 ? -11.898 24.203 9.555 1 82.75 97 LYS A N 1
ATOM 774 C CA . LYS A 1 97 ? -13.102 24.766 10.164 1 82.75 97 LYS A CA 1
ATOM 775 C C . LYS A 1 97 ? -12.758 25.516 11.445 1 82.75 97 LYS A C 1
ATOM 777 O O . LYS A 1 97 ? -13.422 26.5 11.789 1 82.75 97 LYS A O 1
ATOM 782 N N . SER A 1 98 ? -11.719 25.047 12.125 1 78.44 98 SER A N 1
ATOM 783 C CA . SER A 1 98 ? -11.344 25.672 13.391 1 78.44 98 SER A CA 1
ATOM 784 C C . SER A 1 98 ? -10.57 26.953 13.18 1 78.44 98 SER A C 1
ATOM 786 O O . SER A 1 98 ? -10.453 27.781 14.094 1 78.44 98 SER A O 1
ATOM 788 N N . THR A 1 99 ? -9.945 27.125 12.094 1 73.88 99 THR A N 1
ATOM 789 C CA . THR A 1 99 ? -9.141 28.312 11.828 1 73.88 99 THR A CA 1
ATOM 790 C C . THR A 1 99 ? -9.969 29.375 11.109 1 73.88 99 THR A C 1
ATOM 792 O O . THR A 1 99 ? -9.508 30.5 10.898 1 73.88 99 THR A O 1
ATOM 795 N N . ASN A 1 100 ? -11.07 29.047 10.539 1 61.69 100 ASN A N 1
ATOM 796 C CA . ASN A 1 100 ? -12 30.031 10 1 61.69 100 ASN A CA 1
ATOM 797 C C . ASN A 1 100 ? -12.969 30.531 11.078 1 61.69 100 ASN A C 1
ATOM 799 O O . ASN A 1 100 ? -13.375 31.703 11.062 1 61.69 100 ASN A O 1
ATOM 803 N N . MET B 1 1 ? 26.469 -2.002 0.892 1 28.25 1 MET B N 1
ATOM 804 C CA . MET B 1 1 ? 25.453 -1.242 0.155 1 28.25 1 MET B CA 1
ATOM 805 C C . MET B 1 1 ? 24.344 -2.158 -0.358 1 28.25 1 MET B C 1
ATOM 807 O O . MET B 1 1 ? 23.188 -1.772 -0.385 1 28.25 1 MET B O 1
ATOM 811 N N . GLY B 1 2 ? 24.734 -3.219 -1.182 1 31.69 2 GLY B N 1
ATOM 812 C CA . GLY B 1 2 ? 23.891 -3.836 -2.203 1 31.69 2 GLY B CA 1
ATOM 813 C C . GLY B 1 2 ? 22.984 -4.922 -1.658 1 31.69 2 GLY B C 1
ATOM 814 O O . GLY B 1 2 ? 22.609 -5.84 -2.387 1 31.69 2 GLY B O 1
ATOM 815 N N . LYS B 1 3 ? 22.859 -5.051 -0.421 1 39.34 3 LYS B N 1
ATOM 816 C CA . LYS B 1 3 ? 22.125 -6.195 0.118 1 39.34 3 LYS B CA 1
ATOM 817 C C . LYS B 1 3 ? 20.641 -6.129 -0.242 1 39.34 3 LYS B C 1
ATOM 819 O O . LYS B 1 3 ? 19.891 -7.059 0.041 1 39.34 3 LYS B O 1
ATOM 824 N N . ARG B 1 4 ? 20 -4.957 -0.425 1 43.56 4 ARG B N 1
ATOM 825 C CA . ARG B 1 4 ? 18.562 -4.891 -0.634 1 43.56 4 ARG B CA 1
ATOM 826 C C . ARG B 1 4 ? 18.156 -5.586 -1.933 1 43.56 4 ARG B C 1
ATOM 828 O O . ARG B 1 4 ? 16.984 -5.84 -2.17 1 43.56 4 ARG B O 1
ATOM 835 N N . LYS B 1 5 ? 19.125 -5.57 -2.861 1 44.88 5 LYS B N 1
ATOM 836 C CA . LYS B 1 5 ? 18.844 -6.012 -4.223 1 44.88 5 LYS B CA 1
ATOM 837 C C . LYS B 1 5 ? 18.547 -7.508 -4.266 1 44.88 5 LYS B C 1
ATOM 839 O O . LYS B 1 5 ? 17.75 -7.969 -5.074 1 44.88 5 LYS B O 1
ATOM 844 N N . ARG B 1 6 ? 19.219 -8.133 -3.363 1 45.47 6 ARG B N 1
ATOM 845 C CA . ARG B 1 6 ? 19.141 -9.586 -3.496 1 45.47 6 ARG B CA 1
ATOM 846 C C . ARG B 1 6 ? 17.766 -10.109 -3.105 1 45.47 6 ARG B C 1
ATOM 848 O O . ARG B 1 6 ? 17.234 -11.023 -3.742 1 45.47 6 ARG B O 1
ATOM 855 N N . GLY B 1 7 ? 17.281 -9.492 -2.076 1 44.03 7 GLY B N 1
ATOM 856 C CA . GLY B 1 7 ? 16.016 -10 -1.569 1 44.03 7 GLY B CA 1
ATOM 857 C C . GLY B 1 7 ? 14.867 -9.844 -2.553 1 44.03 7 GLY B C 1
ATOM 858 O O . GLY B 1 7 ? 14.039 -10.742 -2.699 1 44.03 7 GLY B O 1
ATOM 859 N N . ASN B 1 8 ? 14.906 -8.672 -3.238 1 48.94 8 ASN B N 1
ATOM 860 C CA . ASN B 1 8 ? 13.875 -8.406 -4.234 1 48.94 8 ASN B CA 1
ATOM 861 C C . ASN B 1 8 ? 14.047 -9.289 -5.469 1 48.94 8 ASN B C 1
ATOM 863 O O . ASN B 1 8 ? 13.07 -9.789 -6.023 1 48.94 8 ASN B O 1
ATOM 867 N N . GLU B 1 9 ? 15.359 -9.414 -5.887 1 50.84 9 GLU B N 1
ATOM 868 C CA . GLU B 1 9 ? 15.648 -10.242 -7.051 1 50.84 9 GLU B CA 1
ATOM 869 C C . GLU B 1 9 ? 15.18 -11.68 -6.828 1 50.84 9 GLU B C 1
ATOM 871 O O . GLU B 1 9 ? 14.648 -12.312 -7.742 1 50.84 9 GLU B O 1
ATOM 876 N N . GLU B 1 10 ? 15.312 -12.016 -5.641 1 54.09 10 GLU B N 1
ATOM 877 C CA .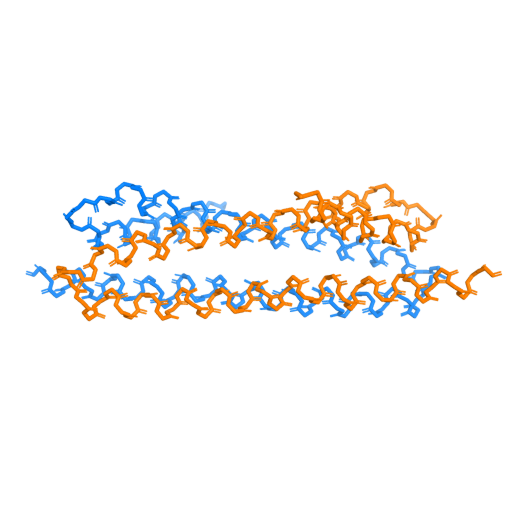 GLU B 1 10 ? 14.961 -13.398 -5.328 1 54.09 10 GLU B CA 1
ATOM 878 C C . GLU B 1 10 ? 13.453 -13.602 -5.32 1 54.09 10 GLU B C 1
ATOM 880 O O . GLU B 1 10 ? 12.953 -14.641 -5.766 1 54.09 10 GLU B O 1
ATOM 885 N N . PHE B 1 11 ? 12.672 -12.586 -4.871 1 52.94 11 PHE B N 1
ATOM 886 C CA . PHE B 1 11 ? 11.219 -12.703 -4.848 1 52.94 11 PHE B CA 1
ATOM 887 C C . PHE B 1 11 ? 10.664 -12.812 -6.262 1 52.94 11 PHE B C 1
ATOM 889 O O . PHE B 1 11 ? 9.812 -13.664 -6.535 1 52.94 11 PHE B O 1
ATOM 896 N N . ASP B 1 12 ? 11.234 -12.023 -7.191 1 56.88 12 ASP B N 1
ATOM 897 C CA . ASP B 1 12 ? 10.758 -11.961 -8.57 1 56.88 12 ASP B CA 1
ATOM 898 C C . ASP B 1 12 ? 10.969 -13.297 -9.281 1 56.88 12 ASP B C 1
ATOM 900 O O . ASP B 1 12 ? 10.062 -13.797 -9.961 1 56.88 12 ASP B O 1
ATOM 904 N N . SER B 1 13 ? 12.094 -13.766 -9.109 1 57.31 13 SER B N 1
ATOM 905 C CA . SER B 1 13 ? 12.445 -15.008 -9.797 1 57.31 13 SER B CA 1
ATOM 906 C C . SER B 1 13 ? 11.625 -16.188 -9.281 1 57.31 13 SER B C 1
ATOM 908 O O . SER B 1 13 ? 11.172 -17.016 -10.062 1 57.31 13 SER B O 1
ATOM 910 N N . LYS B 1 14 ? 11.289 -16.234 -8.055 1 61.75 14 LYS B N 1
ATOM 911 C CA . LYS B 1 14 ? 10.578 -17.359 -7.441 1 61.75 14 LYS B CA 1
ATOM 912 C C . LYS B 1 14 ? 9.117 -17.391 -7.863 1 61.75 14 LYS B C 1
ATOM 914 O O . LYS B 1 14 ? 8.539 -18.453 -8.086 1 61.75 14 LYS B O 1
ATOM 919 N N . LEU B 1 15 ? 8.57 -16.188 -8.062 1 65.88 15 LEU B N 1
ATOM 920 C CA . LEU B 1 15 ? 7.172 -16.141 -8.477 1 65.88 15 LEU B CA 1
ATOM 921 C C . LEU B 1 15 ? 7.02 -16.625 -9.922 1 65.88 15 LEU B C 1
ATOM 923 O O . LEU B 1 15 ? 6.039 -17.281 -10.258 1 65.88 15 LEU B O 1
ATOM 927 N N . GLY B 1 16 ? 8.055 -16.203 -10.688 1 64.38 16 GLY B N 1
ATOM 928 C CA . GLY B 1 16 ? 8.039 -16.672 -12.062 1 64.38 16 GLY B CA 1
ATOM 929 C C . GLY B 1 16 ? 7.973 -18.172 -12.188 1 64.38 16 GLY B C 1
ATOM 930 O O . GLY B 1 16 ? 7.363 -18.703 -13.125 1 64.38 16 GLY B O 1
ATOM 931 N N . GLU B 1 17 ? 8.484 -18.797 -11.281 1 64.31 17 GLU B N 1
ATOM 932 C CA . GLU B 1 17 ? 8.57 -20.25 -11.328 1 64.31 17 GLU B CA 1
ATOM 933 C C . GLU B 1 17 ? 7.199 -20.906 -11.156 1 64.31 17 GLU B C 1
ATOM 935 O O . GLU B 1 17 ? 6.969 -22.016 -11.617 1 64.31 17 GLU B O 1
ATOM 940 N N . VAL B 1 18 ? 6.316 -20.234 -10.484 1 62.53 18 VAL B N 1
ATOM 941 C CA . VAL B 1 18 ? 4.969 -20.75 -10.273 1 62.53 18 VAL B CA 1
ATOM 942 C C . VAL B 1 18 ? 4.164 -20.656 -11.57 1 62.53 18 VAL B C 1
ATOM 944 O O . VAL B 1 18 ? 3.211 -21.406 -11.773 1 62.53 18 VAL B O 1
ATOM 947 N N . PHE B 1 19 ? 4.645 -19.812 -12.406 1 65.62 19 PHE B N 1
ATOM 948 C CA . PHE B 1 19 ? 3.883 -19.547 -13.617 1 65.62 19 PHE B CA 1
ATOM 949 C C . PHE B 1 19 ? 4.434 -20.359 -14.789 1 65.62 19 PHE B C 1
ATOM 951 O O . PHE B 1 19 ? 4.945 -19.781 -15.758 1 65.62 19 PHE B O 1
ATOM 958 N N . LEU B 1 20 ? 4.496 -21.609 -14.695 1 58.09 20 LEU B N 1
ATOM 959 C CA . LEU B 1 20 ? 5.051 -22.594 -15.609 1 58.09 20 LEU B CA 1
ATOM 960 C C . LEU B 1 20 ? 4.277 -22.625 -16.922 1 58.09 20 LEU B C 1
ATOM 962 O O . LEU B 1 20 ? 4.832 -22.984 -17.969 1 58.09 20 LEU B O 1
ATOM 966 N N . PHE B 1 21 ? 3.104 -22.406 -16.938 1 54.69 21 PHE B N 1
ATOM 967 C CA . PHE B 1 21 ? 2.279 -22.688 -18.094 1 54.69 21 PHE B CA 1
ATOM 968 C C . PHE B 1 21 ? 1.873 -21.406 -18.812 1 54.69 21 PHE B C 1
ATOM 970 O O . PHE B 1 21 ? 0.801 -21.328 -19.406 1 54.69 21 PHE B O 1
ATOM 977 N N . GLY B 1 22 ? 2.656 -20.469 -18.688 1 58.97 22 GLY B N 1
ATOM 978 C CA . GLY B 1 22 ? 2.395 -19.219 -19.375 1 58.97 22 GLY B CA 1
ATOM 979 C C . GLY B 1 22 ? 2.127 -18.062 -18.438 1 58.97 22 GLY B C 1
ATOM 980 O O . GLY B 1 22 ? 1.737 -18.266 -17.297 1 58.97 22 GLY B O 1
ATOM 981 N N . GLY B 1 23 ? 2.416 -17.047 -18.844 1 64.12 23 GLY B N 1
ATOM 982 C CA . GLY B 1 23 ? 2.156 -15.844 -18.078 1 64.12 23 GLY B CA 1
ATOM 983 C C . GLY B 1 23 ? 3.236 -15.531 -17.062 1 64.12 23 GLY B C 1
ATOM 984 O O . GLY B 1 23 ? 3.068 -14.648 -16.219 1 64.12 23 GLY B O 1
ATOM 985 N N . GLU B 1 24 ? 4.215 -16.516 -17.25 1 74.38 24 GLU B N 1
ATOM 986 C CA . GLU B 1 24 ? 5.324 -16.391 -16.312 1 74.38 24 GLU B CA 1
ATOM 987 C C . GLU B 1 24 ? 5.895 -14.969 -16.328 1 74.38 24 GLU B C 1
ATOM 989 O O . GLU B 1 24 ? 6.035 -14.336 -15.273 1 74.38 24 GLU B O 1
ATOM 994 N N . ALA B 1 25 ? 6.047 -14.578 -17.562 1 76.56 25 ALA B N 1
ATOM 995 C CA . ALA B 1 25 ? 6.68 -13.273 -17.703 1 76.56 25 ALA B CA 1
ATOM 996 C C . ALA B 1 25 ? 5.773 -12.164 -17.156 1 76.56 25 ALA B C 1
ATOM 998 O O . ALA B 1 25 ? 6.246 -11.242 -16.5 1 76.56 25 ALA B O 1
ATOM 999 N N . ARG B 1 26 ? 4.484 -12.273 -17.469 1 82.75 26 ARG B N 1
ATOM 1000 C CA . ARG B 1 26 ? 3.529 -11.266 -17.016 1 82.75 26 ARG B CA 1
ATOM 1001 C C . ARG B 1 26 ? 3.398 -11.289 -15.492 1 82.75 26 ARG B C 1
ATOM 1003 O O . ARG B 1 26 ? 3.355 -10.234 -14.852 1 82.75 26 ARG B O 1
ATOM 1010 N N . ALA B 1 27 ? 3.311 -12.43 -14.898 1 83.44 27 ALA B N 1
ATOM 1011 C CA . ALA B 1 27 ? 3.199 -12.562 -13.445 1 83.44 27 ALA B CA 1
ATOM 1012 C C . ALA B 1 27 ? 4.453 -12.047 -12.75 1 83.44 27 ALA B C 1
ATOM 1014 O O . ALA B 1 27 ? 4.363 -11.344 -11.742 1 83.44 27 ALA B O 1
ATOM 1015 N N . GLU B 1 28 ? 5.57 -12.414 -13.344 1 82.5 28 GLU B N 1
ATOM 1016 C CA . GLU B 1 28 ? 6.836 -11.953 -12.789 1 82.5 28 GLU B CA 1
ATOM 1017 C C . GLU B 1 28 ? 6.926 -10.43 -12.812 1 82.5 28 GLU B C 1
ATOM 1019 O O . GLU B 1 28 ? 7.332 -9.812 -11.82 1 82.5 28 GLU B O 1
ATOM 1024 N N . LYS B 1 29 ? 6.551 -9.875 -13.938 1 86.38 29 LYS B N 1
ATOM 1025 C CA . LYS B 1 29 ? 6.582 -8.422 -14.055 1 86.38 29 LYS B CA 1
ATOM 1026 C C . LYS B 1 29 ? 5.625 -7.766 -13.062 1 86.38 29 LYS B C 1
ATOM 1028 O O . LYS B 1 29 ? 5.965 -6.758 -12.438 1 86.38 29 LYS B O 1
ATOM 1033 N N . ALA B 1 30 ? 4.434 -8.281 -12.969 1 88.12 30 ALA B N 1
ATOM 1034 C CA . ALA B 1 30 ? 3.445 -7.738 -12.039 1 88.12 30 ALA B CA 1
ATOM 1035 C C . ALA B 1 30 ? 3.951 -7.812 -10.602 1 88.12 30 ALA B C 1
ATOM 1037 O O . ALA B 1 30 ? 3.771 -6.867 -9.828 1 88.12 30 ALA B O 1
ATOM 1038 N N . ALA B 1 31 ? 4.512 -8.914 -10.258 1 86.94 31 ALA B N 1
ATOM 1039 C CA . ALA B 1 31 ? 5.043 -9.078 -8.906 1 86.94 31 ALA B CA 1
ATOM 1040 C C . ALA B 1 31 ? 6.152 -8.07 -8.633 1 86.94 31 ALA B C 1
ATOM 1042 O O . ALA B 1 31 ? 6.195 -7.465 -7.555 1 86.94 31 ALA B O 1
ATOM 1043 N N . LYS B 1 32 ? 7.02 -7.945 -9.602 1 88 32 LYS B N 1
ATOM 1044 C CA . LYS B 1 32 ? 8.102 -6.969 -9.461 1 88 32 LYS B CA 1
ATOM 1045 C C . LYS B 1 32 ? 7.551 -5.555 -9.328 1 88 32 LYS B C 1
ATOM 1047 O O . LYS B 1 32 ? 8.016 -4.773 -8.5 1 88 32 LYS B O 1
ATOM 1052 N N . ASP B 1 33 ? 6.629 -5.211 -10.234 1 90.62 33 ASP B N 1
ATOM 1053 C CA . ASP B 1 33 ? 5.992 -3.896 -10.18 1 90.62 33 ASP B CA 1
ATOM 1054 C C . ASP B 1 33 ? 5.324 -3.668 -8.82 1 90.62 33 ASP B C 1
ATOM 1056 O O . ASP B 1 33 ? 5.395 -2.57 -8.266 1 90.62 33 ASP B O 1
ATOM 1060 N N . LEU B 1 34 ? 4.617 -4.719 -8.328 1 93.31 34 LEU B N 1
ATOM 1061 C CA . LEU B 1 34 ? 3.945 -4.617 -7.039 1 93.31 34 LEU B CA 1
ATOM 1062 C C . LEU B 1 34 ? 4.945 -4.305 -5.93 1 93.31 34 LEU B C 1
ATOM 1064 O O . LEU B 1 34 ? 4.738 -3.379 -5.141 1 93.31 34 LEU B O 1
ATOM 1068 N N . SER B 1 35 ? 5.992 -5.066 -5.895 1 89.31 35 SER B N 1
ATOM 1069 C CA . SER B 1 35 ? 7.039 -4.871 -4.898 1 89.31 35 SER B CA 1
ATOM 1070 C C . SER B 1 35 ? 7.633 -3.471 -4.984 1 89.31 35 SER B C 1
ATOM 1072 O O . SER B 1 35 ? 7.75 -2.777 -3.971 1 89.31 35 SER B O 1
ATOM 1074 N N . SER B 1 36 ? 8.008 -3.07 -6.164 1 92.75 36 SER B N 1
ATOM 1075 C CA . SER B 1 36 ? 8.609 -1.756 -6.367 1 92.75 36 SER B CA 1
ATOM 1076 C C . SER B 1 36 ? 7.641 -0.64 -5.98 1 92.75 36 SER B C 1
ATOM 1078 O O . SER B 1 36 ? 8.039 0.347 -5.359 1 92.75 36 SER B O 1
ATOM 1080 N N . ASN B 1 37 ? 6.406 -0.75 -6.367 1 93.69 37 ASN B N 1
ATOM 1081 C CA . ASN B 1 37 ? 5.414 0.274 -6.066 1 93.69 37 ASN B CA 1
ATOM 1082 C C . ASN B 1 37 ? 5.129 0.359 -4.57 1 93.69 37 ASN B C 1
ATOM 1084 O O . ASN B 1 37 ? 4.871 1.442 -4.043 1 93.69 37 ASN B O 1
ATOM 1088 N N . LEU B 1 38 ? 5.07 -0.788 -3.943 1 95.56 38 LEU B N 1
ATOM 1089 C CA . LEU B 1 38 ? 4.875 -0.787 -2.498 1 95.56 38 LEU B CA 1
ATOM 1090 C C . LEU B 1 38 ? 6.012 -0.046 -1.798 1 95.56 38 LEU B C 1
ATOM 1092 O O . LEU B 1 38 ? 5.77 0.774 -0.91 1 95.56 38 LEU B O 1
ATOM 1096 N N . LYS B 1 39 ? 7.242 -0.311 -2.156 1 93.69 39 LYS B N 1
ATOM 1097 C CA . LYS B 1 39 ? 8.398 0.385 -1.6 1 93.69 39 LYS B CA 1
ATOM 1098 C C . LYS B 1 39 ? 8.305 1.889 -1.843 1 93.69 39 LYS B C 1
ATOM 1100 O O . LYS B 1 39 ? 8.586 2.686 -0.945 1 93.69 39 LYS B O 1
ATOM 1105 N N . LEU B 1 40 ? 7.965 2.225 -3.086 1 96.5 40 LEU B N 1
ATOM 1106 C CA . LEU B 1 40 ? 7.805 3.637 -3.42 1 96.5 40 LEU B CA 1
ATOM 1107 C C . LEU B 1 40 ? 6.711 4.273 -2.572 1 96.5 40 LEU B C 1
ATOM 1109 O O . LEU B 1 40 ? 6.875 5.387 -2.072 1 96.5 40 LEU B O 1
ATOM 1113 N N . THR B 1 41 ? 5.598 3.615 -2.447 1 96 41 THR B N 1
ATOM 1114 C CA . THR B 1 41 ? 4.484 4.113 -1.647 1 96 41 THR B CA 1
ATOM 1115 C C . THR B 1 41 ? 4.922 4.371 -0.209 1 96 41 THR B C 1
ATOM 1117 O O . THR B 1 41 ? 4.57 5.398 0.377 1 96 41 THR B O 1
ATOM 1120 N N . ARG B 1 42 ? 5.652 3.482 0.389 1 96.62 42 ARG B N 1
ATOM 1121 C CA . ARG B 1 42 ? 6.156 3.652 1.749 1 96.62 42 ARG B CA 1
ATOM 1122 C C . ARG B 1 42 ? 7.078 4.863 1.846 1 96.62 42 ARG B C 1
ATOM 1124 O O . ARG B 1 42 ? 7.008 5.625 2.811 1 96.62 42 ARG B O 1
ATOM 1131 N N . ARG B 1 43 ? 7.914 5.031 0.826 1 96.44 43 ARG B N 1
ATOM 1132 C CA . ARG B 1 43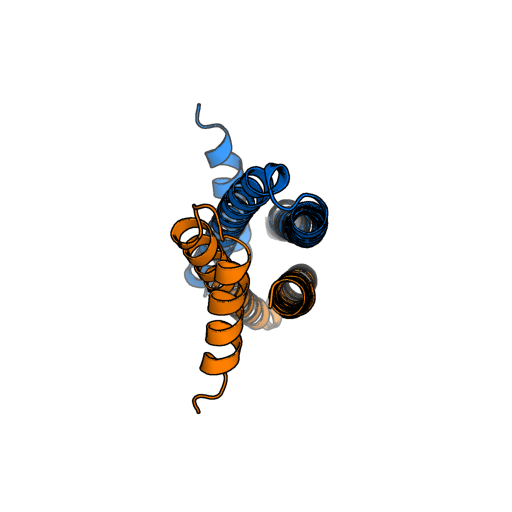 ? 8.812 6.184 0.806 1 96.44 43 ARG B CA 1
ATOM 1133 C C . ARG B 1 43 ? 8.023 7.488 0.752 1 96.44 43 ARG B C 1
ATOM 1135 O O . ARG B 1 43 ? 8.359 8.453 1.442 1 96.44 43 ARG B O 1
ATOM 1142 N N . ILE B 1 44 ? 7.016 7.547 -0.081 1 95.75 44 ILE B N 1
ATOM 1143 C CA . ILE B 1 44 ? 6.184 8.734 -0.208 1 95.75 44 ILE B CA 1
ATOM 1144 C C . ILE B 1 44 ? 5.48 9.016 1.117 1 95.75 44 ILE B C 1
ATOM 1146 O O . ILE B 1 44 ? 5.375 10.172 1.539 1 95.75 44 ILE B O 1
ATOM 1150 N N . ASN B 1 45 ? 4.953 7.977 1.741 1 96 45 ASN B N 1
ATOM 1151 C CA . ASN B 1 45 ? 4.332 8.148 3.051 1 96 45 ASN B CA 1
ATOM 1152 C C . ASN B 1 45 ? 5.312 8.75 4.059 1 96 45 ASN B C 1
ATOM 1154 O O . ASN B 1 45 ? 4.938 9.617 4.848 1 96 45 ASN B O 1
ATOM 1158 N N . ASP B 1 46 ? 6.559 8.25 4.027 1 95.94 46 ASP B N 1
ATOM 1159 C CA . ASP B 1 46 ? 7.598 8.781 4.898 1 95.94 46 ASP B CA 1
ATOM 1160 C C . ASP B 1 46 ? 7.809 10.273 4.656 1 95.94 46 ASP B C 1
ATOM 1162 O O . ASP B 1 46 ? 7.977 11.047 5.602 1 95.94 46 ASP B O 1
ATOM 1166 N N . ILE B 1 47 ? 7.863 10.664 3.432 1 94.25 47 ILE B N 1
ATOM 1167 C CA . ILE B 1 47 ? 8.031 12.062 3.064 1 94.25 47 ILE B CA 1
ATOM 1168 C C . ILE B 1 47 ? 6.875 12.891 3.621 1 94.25 47 ILE B C 1
ATOM 1170 O O . ILE B 1 47 ? 7.086 13.961 4.188 1 94.25 47 ILE B O 1
ATOM 1174 N N . LEU B 1 48 ? 5.664 12.422 3.475 1 93.56 48 LEU B N 1
ATOM 1175 C CA . LEU B 1 48 ? 4.484 13.133 3.957 1 93.56 48 LEU B CA 1
ATOM 1176 C C . LEU B 1 48 ? 4.523 13.281 5.473 1 93.56 48 LEU B C 1
ATOM 1178 O O . LEU B 1 48 ? 4.238 14.359 6.004 1 93.56 48 LEU B O 1
ATOM 1182 N N . ARG B 1 49 ? 4.898 12.25 6.18 1 94.5 49 ARG B N 1
ATOM 1183 C CA . ARG B 1 49 ? 5 12.312 7.637 1 94.5 49 ARG B CA 1
ATOM 1184 C C . ARG B 1 49 ? 6.047 13.328 8.07 1 94.5 49 ARG B C 1
ATOM 1186 O O . ARG B 1 49 ? 5.852 14.047 9.055 1 94.5 49 ARG B O 1
ATOM 1193 N N . LYS B 1 50 ? 7.098 13.391 7.355 1 93.69 50 LYS B N 1
ATOM 1194 C CA . LYS B 1 50 ? 8.133 14.375 7.652 1 93.69 50 LYS B CA 1
ATOM 1195 C C . LYS B 1 50 ? 7.602 15.797 7.477 1 93.69 50 LYS B C 1
ATOM 1197 O O . LYS B 1 50 ? 7.867 16.672 8.305 1 93.69 50 LYS B O 1
ATOM 1202 N N . GLU B 1 51 ? 6.879 16.031 6.371 1 90.19 51 GLU B N 1
ATOM 1203 C CA . GLU B 1 51 ? 6.281 17.344 6.145 1 90.19 51 GLU B CA 1
ATOM 1204 C C . GLU B 1 51 ? 5.281 17.688 7.246 1 90.19 51 GLU B C 1
ATOM 1206 O O . GLU B 1 51 ? 5.234 18.828 7.711 1 90.19 51 GLU B O 1
ATOM 1211 N N . VAL B 1 52 ? 4.484 16.672 7.668 1 90.62 52 VAL B N 1
ATOM 1212 C CA . VAL B 1 52 ? 3.521 16.844 8.75 1 90.62 52 VAL B CA 1
ATOM 1213 C C . VAL B 1 52 ? 4.254 17.188 10.047 1 90.62 52 VAL B C 1
ATOM 1215 O O . VAL B 1 52 ? 3.838 18.078 10.781 1 90.62 52 VAL B O 1
ATOM 1218 N N . SER B 1 53 ? 5.324 16.484 10.305 1 91.19 53 SER B N 1
ATOM 1219 C CA . SER B 1 53 ? 6.086 16.688 11.531 1 91.19 53 SER B CA 1
ATOM 1220 C C . SER B 1 53 ? 6.609 18.125 11.617 1 91.19 53 SER B C 1
ATOM 1222 O O . SER B 1 53 ? 6.672 18.703 12.703 1 91.19 53 SER B O 1
ATOM 1224 N N . LYS B 1 54 ? 6.957 18.734 10.531 1 89.31 54 LYS B N 1
ATOM 1225 C CA . LYS B 1 54 ? 7.438 20.125 10.508 1 89.31 54 LYS B CA 1
ATOM 1226 C C . LYS B 1 54 ? 6.352 21.094 10.977 1 89.31 54 LYS B C 1
ATOM 1228 O O . LYS B 1 54 ? 6.656 22.172 11.484 1 89.31 54 LYS B O 1
ATOM 1233 N N . GLN B 1 55 ? 5.113 20.703 10.742 1 86.31 55 GLN B N 1
ATOM 1234 C CA . GLN B 1 55 ? 3.996 21.562 11.117 1 86.31 55 GLN B CA 1
ATOM 1235 C C . GLN B 1 55 ? 3.709 21.484 12.609 1 86.31 55 GLN B C 1
ATOM 1237 O O . GLN B 1 55 ? 2.967 22.297 13.156 1 86.31 55 GLN B O 1
ATOM 1242 N N . GLY B 1 56 ? 4.242 20.5 13.266 1 88 56 GLY B N 1
ATOM 1243 C CA . GLY B 1 56 ? 4.012 20.266 14.688 1 88 56 GLY B CA 1
ATOM 1244 C C . GLY B 1 56 ? 4.398 21.438 15.555 1 88 56 GLY B C 1
ATOM 1245 O O . GLY B 1 56 ? 3.867 21.594 16.656 1 88 56 GLY B O 1
ATOM 1246 N N . LYS B 1 57 ? 5.293 22.297 15.086 1 87.31 57 LYS B N 1
ATOM 1247 C CA . LYS B 1 57 ? 5.688 23.484 15.852 1 87.31 57 LYS B CA 1
ATOM 1248 C C . LYS B 1 57 ? 4.57 24.516 15.875 1 87.31 57 LYS B C 1
ATOM 1250 O O . LYS B 1 57 ? 4.461 25.297 16.828 1 87.31 57 LYS B O 1
ATOM 1255 N N . PHE B 1 58 ? 3.715 24.578 14.906 1 83.88 58 PHE B N 1
ATOM 1256 C CA . PHE B 1 58 ? 2.693 25.609 14.742 1 83.88 58 PHE B CA 1
ATOM 1257 C C . PHE B 1 58 ? 1.319 25.078 15.133 1 83.88 58 PHE B C 1
ATOM 1259 O O . PHE B 1 58 ? 0.522 25.781 15.75 1 83.88 58 PHE B O 1
ATOM 1266 N N . VAL B 1 59 ? 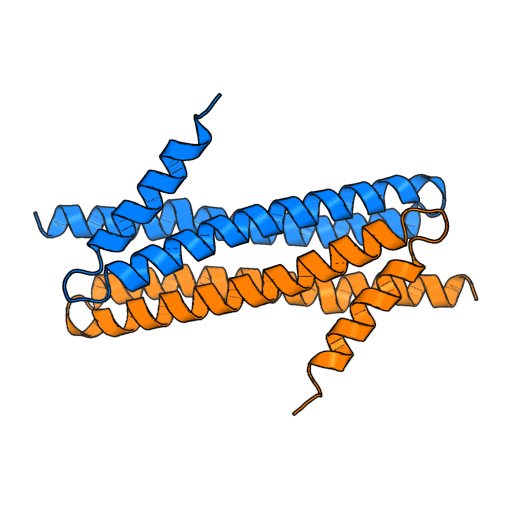1.013 23.812 14.797 1 87 59 VAL B N 1
ATOM 1267 C CA . VAL B 1 59 ? -0.281 23.188 15.07 1 87 59 VAL B CA 1
ATOM 1268 C C . VAL B 1 59 ? -0.073 21.797 15.648 1 87 59 VAL B C 1
ATOM 1270 O O . VAL B 1 59 ? -0.427 20.797 15.016 1 87 59 VAL B O 1
ATOM 1273 N N . PRO B 1 60 ? 0.445 21.656 16.828 1 90.75 60 PRO B N 1
ATOM 1274 C CA . PRO B 1 60 ? 0.909 20.391 17.375 1 90.75 60 PRO B CA 1
ATOM 1275 C C . PRO B 1 60 ? -0.197 19.328 17.453 1 90.75 60 PRO B C 1
ATOM 1277 O O . PRO B 1 60 ? 0.041 18.156 17.156 1 90.75 60 PRO B O 1
ATOM 1280 N N . GLU B 1 61 ? -1.456 19.781 17.844 1 89.81 61 GLU B N 1
ATOM 1281 C CA . GLU B 1 61 ? -2.529 18.797 18 1 89.81 61 GLU B CA 1
ATOM 1282 C C . GLU B 1 61 ? -2.916 18.188 16.656 1 89.81 61 GLU B C 1
ATOM 1284 O O . GLU B 1 61 ? -2.996 16.953 16.531 1 89.81 61 GLU B O 1
ATOM 1289 N N . VAL B 1 62 ? -3.1 19.031 15.664 1 90.38 62 VAL B N 1
ATOM 1290 C CA . VAL B 1 62 ? -3.492 18.562 14.344 1 90.38 62 VAL B CA 1
ATOM 1291 C C . VAL B 1 62 ? -2.357 17.75 13.727 1 90.38 62 VAL B C 1
ATOM 1293 O O . VAL B 1 62 ? -2.598 16.688 13.125 1 90.38 62 VAL B O 1
ATOM 1296 N N . ALA B 1 63 ? -1.118 18.203 13.867 1 90.88 63 ALA B N 1
ATOM 1297 C CA . ALA B 1 63 ? 0.037 17.484 13.344 1 90.88 63 ALA B CA 1
ATOM 1298 C C . ALA B 1 63 ? 0.148 16.094 13.961 1 90.88 63 ALA B C 1
ATOM 1300 O O . ALA B 1 63 ? 0.476 15.133 13.266 1 90.88 63 ALA B O 1
ATOM 1301 N N . SER B 1 64 ? -0.116 16.016 15.234 1 94.56 64 SER B N 1
ATOM 1302 C CA . SER B 1 64 ? -0.053 14.734 15.93 1 94.56 64 SER B CA 1
ATOM 1303 C C . SER B 1 64 ? -1.127 13.773 15.43 1 94.56 64 SER B C 1
ATOM 1305 O O . SER B 1 64 ? -0.865 12.586 15.242 1 94.56 64 SER B O 1
ATOM 1307 N N . GLU B 1 65 ? -2.328 14.25 15.25 1 94.56 65 GLU B N 1
ATOM 1308 C CA . GLU B 1 65 ? -3.418 13.422 14.742 1 94.56 65 GLU B CA 1
ATOM 1309 C C . GLU B 1 65 ? -3.117 12.914 13.336 1 94.56 65 GLU B C 1
ATOM 1311 O O . GLU B 1 65 ? -3.334 11.734 13.039 1 94.56 65 GLU B O 1
ATOM 1316 N N . LEU B 1 66 ? -2.631 13.797 12.555 1 93.62 66 LEU B N 1
ATOM 1317 C CA . LEU B 1 66 ? -2.275 13.414 11.195 1 93.62 66 LEU B CA 1
ATOM 1318 C C . LEU B 1 66 ? -1.161 12.375 11.195 1 93.62 66 LEU B C 1
ATOM 1320 O O . LEU B 1 66 ? -1.227 11.391 10.461 1 93.62 66 LEU B O 1
ATOM 1324 N N . ASP B 1 67 ? -0.119 12.633 11.953 1 94.44 67 ASP B N 1
ATOM 1325 C CA . ASP B 1 67 ? 1.002 11.703 12.008 1 94.44 67 ASP B CA 1
ATOM 1326 C C . ASP B 1 67 ? 0.545 10.32 12.469 1 94.44 67 ASP B C 1
ATOM 1328 O O . ASP B 1 67 ? 1.046 9.305 11.992 1 94.44 67 ASP B O 1
ATOM 1332 N N . GLN B 1 68 ? -0.362 10.266 13.383 1 97 68 GLN B N 1
ATOM 1333 C CA . GLN B 1 68 ? -0.881 8.984 13.859 1 97 68 GLN B CA 1
ATOM 1334 C C . GLN B 1 68 ? -1.601 8.234 12.742 1 97 68 GLN B C 1
ATOM 1336 O O . GLN B 1 68 ? -1.415 7.027 12.578 1 97 68 GLN B O 1
ATOM 1341 N N . ALA B 1 69 ? -2.469 8.93 12.062 1 95.81 69 ALA B N 1
ATOM 1342 C CA . ALA B 1 69 ? -3.172 8.32 10.945 1 95.81 69 ALA B CA 1
ATOM 1343 C C . ALA B 1 69 ? -2.189 7.797 9.898 1 95.81 69 ALA B C 1
ATOM 1345 O O . ALA B 1 69 ? -2.342 6.684 9.391 1 95.81 69 ALA B O 1
ATOM 1346 N N . LEU B 1 70 ? -1.157 8.586 9.594 1 96.44 70 LEU B N 1
ATOM 1347 C CA . LEU B 1 70 ? -0.18 8.203 8.586 1 96.44 70 LEU B CA 1
ATOM 1348 C C . LEU B 1 70 ? 0.711 7.07 9.094 1 96.44 70 LEU B C 1
ATOM 1350 O O . LEU B 1 70 ? 1.209 6.266 8.305 1 96.44 70 LEU B O 1
ATOM 1354 N N . HIS B 1 71 ? 0.978 7.027 10.359 1 97.94 71 HIS B N 1
ATOM 1355 C CA . HIS B 1 71 ? 1.708 5.914 10.961 1 97.94 71 HIS B CA 1
ATOM 1356 C C . HIS B 1 71 ? 0.946 4.602 10.797 1 97.94 71 HIS B C 1
ATOM 1358 O O . HIS B 1 71 ? 1.548 3.557 10.539 1 97.94 71 HIS B O 1
ATOM 1364 N N . GLU B 1 72 ? -0.359 4.621 10.992 1 97.88 72 GLU B N 1
ATOM 1365 C CA . GLU B 1 72 ? -1.181 3.438 10.75 1 97.88 72 GLU B CA 1
ATOM 1366 C C . GLU B 1 72 ? -1.063 2.967 9.305 1 97.88 72 GLU B C 1
ATOM 1368 O O . GLU B 1 72 ? -0.974 1.767 9.039 1 97.88 72 GLU B O 1
ATOM 1373 N N . VAL B 1 73 ? -1.104 3.9 8.398 1 97.31 73 VAL B N 1
ATOM 1374 C CA . VAL B 1 73 ? -0.899 3.572 6.988 1 97.31 73 VAL B CA 1
ATOM 1375 C C . VAL B 1 73 ? 0.45 2.877 6.812 1 97.31 73 VAL B C 1
ATOM 1377 O O . VAL B 1 73 ? 0.553 1.884 6.09 1 97.31 73 VAL B O 1
ATOM 1380 N N . GLU B 1 74 ? 1.497 3.416 7.406 1 97.56 74 GLU B N 1
ATOM 1381 C CA . GLU B 1 74 ? 2.826 2.814 7.34 1 97.56 74 GLU B CA 1
ATOM 1382 C C . GLU B 1 74 ? 2.795 1.358 7.797 1 97.56 74 GLU B C 1
ATOM 1384 O O . GLU B 1 74 ? 3.385 0.488 7.152 1 97.56 74 GLU B O 1
ATOM 1389 N N . ILE B 1 75 ? 2.143 1.078 8.891 1 98.44 75 ILE B N 1
ATOM 1390 C CA . ILE B 1 75 ? 2.057 -0.271 9.438 1 98.44 75 ILE B CA 1
ATOM 1391 C C . ILE B 1 75 ? 1.376 -1.195 8.438 1 98.44 75 ILE B C 1
ATOM 1393 O O . ILE B 1 75 ? 1.828 -2.32 8.211 1 98.44 75 ILE B O 1
ATOM 1397 N N . LEU B 1 76 ? 0.318 -0.709 7.895 1 98.38 76 LEU B N 1
ATOM 1398 C CA . LEU B 1 76 ? -0.425 -1.495 6.914 1 98.38 76 LEU B CA 1
ATOM 1399 C C . LEU B 1 76 ? 0.44 -1.803 5.695 1 98.38 76 LEU B C 1
ATOM 1401 O O . LEU B 1 76 ? 0.451 -2.936 5.207 1 98.38 76 LEU B O 1
ATOM 1405 N N . LEU B 1 77 ? 1.166 -0.823 5.203 1 97.44 77 LEU B N 1
ATOM 1406 C CA . LEU B 1 77 ? 2.021 -1.01 4.035 1 97.44 77 LEU B CA 1
ATOM 1407 C C . LEU B 1 77 ? 3.174 -1.957 4.352 1 97.44 77 LEU B C 1
ATOM 1409 O O . LEU B 1 77 ? 3.568 -2.766 3.508 1 97.44 77 LEU B O 1
ATOM 1413 N N . GLN B 1 78 ? 3.758 -1.854 5.508 1 96.75 78 GLN B N 1
ATOM 1414 C CA . GLN B 1 78 ? 4.812 -2.77 5.934 1 96.75 78 GLN B CA 1
ATOM 1415 C C . GLN B 1 78 ? 4.305 -4.207 5.98 1 96.75 78 GLN B C 1
ATOM 1417 O O . GLN B 1 78 ? 5.016 -5.137 5.594 1 96.75 78 GLN B O 1
ATOM 1422 N N . GLU B 1 79 ? 3.125 -4.324 6.484 1 97.75 79 GLU B N 1
ATOM 1423 C CA . GLU B 1 79 ? 2.551 -5.664 6.559 1 97.75 79 GLU B CA 1
ATOM 1424 C C . GLU B 1 79 ? 2.293 -6.234 5.164 1 97.75 79 GLU B C 1
ATOM 1426 O O . GLU B 1 79 ? 2.512 -7.422 4.922 1 97.75 79 GLU B O 1
ATOM 1431 N N . ALA B 1 80 ? 1.766 -5.426 4.309 1 96.44 80 ALA B N 1
ATOM 1432 C CA . ALA B 1 80 ? 1.581 -5.867 2.93 1 96.44 80 ALA B CA 1
ATOM 1433 C C . ALA B 1 80 ? 2.898 -6.344 2.324 1 96.44 80 ALA B C 1
ATOM 1435 O O . ALA B 1 80 ? 2.943 -7.375 1.653 1 96.44 80 ALA B O 1
ATOM 1436 N N . GLU B 1 81 ? 3.965 -5.586 2.492 1 93.5 81 GLU B N 1
ATOM 1437 C CA . GLU B 1 81 ? 5.293 -5.957 2.008 1 93.5 81 GLU B CA 1
ATOM 1438 C C . GLU B 1 81 ? 5.75 -7.277 2.619 1 93.5 81 GLU B C 1
ATOM 1440 O O . GLU B 1 81 ? 6.332 -8.117 1.93 1 93.5 81 GLU B O 1
ATOM 1445 N N . ARG B 1 82 ? 5.586 -7.391 3.916 1 93.5 82 ARG B N 1
ATOM 1446 C CA . ARG B 1 82 ? 5.961 -8.625 4.594 1 93.5 82 ARG B CA 1
ATOM 1447 C C . ARG B 1 82 ? 5.266 -9.828 3.961 1 93.5 82 ARG B C 1
ATOM 1449 O O . ARG B 1 82 ? 5.887 -10.875 3.752 1 93.5 82 ARG B O 1
ATOM 1456 N N . ILE B 1 83 ? 3.945 -9.758 3.736 1 94.25 83 ILE B N 1
ATOM 1457 C CA . ILE B 1 83 ? 3.191 -10.852 3.127 1 94.25 83 ILE B CA 1
ATOM 1458 C C . ILE B 1 83 ? 3.801 -11.203 1.773 1 94.25 83 ILE B C 1
ATOM 1460 O O . ILE B 1 83 ? 3.994 -12.383 1.465 1 94.25 83 ILE B O 1
ATOM 1464 N N . LEU B 1 84 ? 4.117 -10.195 0.946 1 91.62 84 LEU B N 1
ATOM 1465 C CA . LEU B 1 84 ? 4.699 -10.43 -0.371 1 91.62 84 LEU B CA 1
ATOM 1466 C C . LEU B 1 84 ? 6.043 -11.141 -0.252 1 91.62 84 LEU B C 1
ATOM 1468 O O . LEU B 1 84 ? 6.281 -12.148 -0.92 1 91.62 84 LEU B O 1
ATOM 1472 N N . TYR B 1 85 ? 6.887 -10.703 0.614 1 87.25 85 TYR B N 1
ATOM 1473 C CA . TYR B 1 85 ? 8.273 -11.156 0.651 1 87.25 85 TYR B CA 1
ATOM 1474 C C . TYR B 1 85 ? 8.414 -12.438 1.454 1 87.25 85 TYR B C 1
ATOM 1476 O O . TYR B 1 85 ? 9.391 -13.18 1.296 1 87.25 85 TYR B O 1
ATOM 1484 N N . GLN B 1 86 ? 7.477 -12.656 2.314 1 88.94 86 GLN B N 1
ATOM 1485 C CA . GLN B 1 86 ? 7.621 -13.859 3.131 1 88.94 86 GLN B CA 1
ATOM 1486 C C . GLN B 1 86 ? 6.633 -14.938 2.699 1 88.94 86 GLN B C 1
ATOM 1488 O O . GLN B 1 86 ? 7.035 -16.031 2.289 1 88.94 86 GLN B O 1
ATOM 1493 N N . ASP B 1 87 ? 5.359 -14.594 2.721 1 86.69 87 ASP B N 1
ATOM 1494 C CA . ASP B 1 87 ? 4.344 -15.609 2.471 1 86.69 87 ASP B CA 1
ATOM 1495 C C . ASP B 1 87 ? 4.309 -16 0.994 1 86.69 87 ASP B C 1
ATOM 1497 O O . ASP B 1 87 ? 4.398 -17.188 0.654 1 86.69 87 ASP B O 1
ATOM 1501 N N . VAL B 1 88 ? 4.203 -15.031 0.099 1 87.69 88 VAL B N 1
ATOM 1502 C CA . VAL B 1 88 ? 4.137 -15.312 -1.33 1 87.69 88 VAL B CA 1
ATOM 1503 C C . VAL B 1 88 ? 5.43 -15.992 -1.782 1 87.69 88 VAL B C 1
ATOM 1505 O O . VAL B 1 88 ? 5.391 -16.984 -2.521 1 87.69 88 VAL B O 1
ATOM 1508 N N . ARG B 1 89 ? 6.496 -15.508 -1.368 1 83.5 89 ARG B N 1
ATOM 1509 C CA . ARG B 1 89 ? 7.789 -16.094 -1.697 1 83.5 89 ARG B CA 1
ATOM 1510 C C . ARG B 1 89 ? 7.879 -17.531 -1.2 1 83.5 89 ARG B C 1
ATOM 1512 O O . ARG B 1 89 ? 8.375 -18.422 -1.908 1 83.5 89 ARG B O 1
ATOM 1519 N N . LYS B 1 90 ? 7.504 -17.797 -0.02 1 88.69 90 LYS B N 1
ATOM 1520 C CA . LYS B 1 90 ? 7.535 -19.141 0.553 1 88.69 90 LYS B CA 1
ATOM 1521 C C . LYS B 1 90 ? 6.676 -20.094 -0.26 1 88.69 90 LYS B C 1
ATOM 1523 O O . LYS B 1 90 ? 7.094 -21.234 -0.535 1 88.69 90 LYS B O 1
ATOM 1528 N N . ILE B 1 91 ? 5.492 -19.703 -0.569 1 88.5 91 ILE B N 1
ATOM 1529 C CA . ILE B 1 91 ? 4.586 -20.531 -1.352 1 88.5 91 ILE B CA 1
ATOM 1530 C C . ILE B 1 91 ? 5.242 -20.891 -2.684 1 88.5 91 ILE B C 1
ATOM 1532 O O . ILE B 1 91 ? 5.223 -22.062 -3.094 1 88.5 91 ILE B O 1
ATOM 1536 N N . ALA B 1 92 ? 5.805 -19.922 -3.379 1 83.38 92 ALA B N 1
ATOM 1537 C CA . ALA B 1 92 ? 6.469 -20.156 -4.66 1 83.38 92 ALA B CA 1
ATOM 1538 C C . ALA B 1 92 ? 7.672 -21.078 -4.508 1 83.38 92 ALA B C 1
ATOM 1540 O O . ALA B 1 92 ? 7.898 -21.953 -5.344 1 83.38 92 ALA B O 1
ATOM 1541 N N . SER B 1 93 ? 8.414 -20.922 -3.467 1 83.19 93 SER B N 1
ATOM 1542 C CA . SER B 1 93 ? 9.586 -21.75 -3.209 1 83.19 93 SER B CA 1
ATOM 1543 C C . SER B 1 93 ? 9.18 -23.203 -2.926 1 83.19 93 SER B C 1
ATOM 1545 O O . SER B 1 93 ? 9.82 -24.125 -3.408 1 83.19 93 SER B O 1
ATOM 1547 N N . ASP B 1 94 ? 8.18 -23.391 -2.121 1 84.31 94 ASP B N 1
ATOM 1548 C CA . ASP B 1 94 ? 7.699 -24.719 -1.791 1 84.31 94 ASP B CA 1
ATOM 1549 C C . ASP B 1 94 ? 7.188 -25.438 -3.035 1 84.31 94 ASP B C 1
ATOM 1551 O O . ASP B 1 94 ? 7.41 -26.641 -3.199 1 84.31 94 ASP B O 1
ATOM 1555 N N . PHE B 1 95 ? 6.562 -24.734 -3.934 1 84.25 95 PHE B N 1
ATOM 1556 C CA . PHE B 1 95 ? 6.074 -25.312 -5.18 1 84.25 95 PHE B CA 1
ATOM 1557 C C . PHE B 1 95 ? 7.238 -25.781 -6.047 1 84.25 95 PHE B C 1
ATOM 1559 O O . PHE B 1 95 ? 7.215 -26.891 -6.582 1 84.25 95 PHE B O 1
ATOM 1566 N N . LYS B 1 96 ? 8.258 -24.969 -6.137 1 80.56 96 LYS B N 1
ATOM 1567 C CA . LYS B 1 96 ? 9.438 -25.312 -6.922 1 80.56 96 LYS B CA 1
ATOM 1568 C C . LYS B 1 96 ? 10.086 -26.594 -6.387 1 80.56 96 LYS B C 1
ATOM 1570 O O . LYS B 1 96 ? 10.516 -27.453 -7.16 1 80.56 96 LYS B O 1
ATOM 1575 N N . LYS B 1 97 ? 10.133 -26.719 -5.105 1 82.62 97 LYS B N 1
ATOM 1576 C CA . LYS B 1 97 ? 10.742 -27.891 -4.488 1 82.62 97 LYS B CA 1
ATOM 1577 C C . LYS B 1 97 ? 9.914 -29.156 -4.766 1 82.62 97 LYS B C 1
ATOM 1579 O O . LYS B 1 97 ? 10.461 -30.25 -4.875 1 82.62 97 LYS B O 1
ATOM 1584 N N . SER B 1 98 ? 8.609 -28.969 -4.887 1 78.31 98 SER B N 1
ATOM 1585 C CA . SER B 1 98 ? 7.723 -30.109 -5.086 1 78.31 98 SER B CA 1
ATOM 1586 C C . SER B 1 98 ? 7.742 -30.578 -6.539 1 78.31 98 SER B C 1
ATOM 1588 O O . SER B 1 98 ? 7.332 -31.703 -6.84 1 78.31 98 SER B O 1
ATOM 1590 N N . THR B 1 99 ? 8.062 -29.766 -7.453 1 73.56 99 THR B N 1
ATOM 1591 C CA . THR B 1 99 ? 8.062 -30.109 -8.867 1 73.56 99 THR B CA 1
ATOM 1592 C C . THR B 1 99 ? 9.445 -30.594 -9.305 1 73.56 99 THR B C 1
ATOM 1594 O O . THR B 1 99 ? 9.617 -31.047 -10.438 1 73.56 99 THR B O 1
ATOM 1597 N N . ASN B 1 100 ? 10.484 -30.328 -8.57 1 61.56 100 ASN B N 1
ATOM 1598 C CA . ASN B 1 100 ? 11.797 -30.906 -8.828 1 61.56 100 ASN B CA 1
ATOM 1599 C C . ASN B 1 100 ? 11.945 -32.281 -8.148 1 61.56 100 ASN B C 1
ATOM 1601 O O . ASN B 1 100 ? 12.602 -33.156 -8.68 1 61.56 100 ASN B O 1
#

Sequence (200 aa):
MGKRKRGNEEFDSKLGEVFLFGGEARAEKAAKDLSSNLKLTRRINDILRKEVSKQGKFVPEVASELDQALHEVEILLQEAERILYQDVRKIASDFKKSTNMGKRKRGNEEFDSKLGEVFLFGGEARAEKAAKDLSSNLKLTRRINDILRKEVSKQGKFVPEVASELDQALHEVEILLQEAERILYQDVRKIASDFKKSTN

Organism: Pythium oligandrum (NCBI:txid41045)

Solvent-accessible surface area (backbone atoms only — not comparable to full-atom values): 10217 Å² total; per-residue (Å²): 134,76,70,72,54,57,64,55,54,50,40,31,55,32,50,24,64,66,31,74,87,54,56,19,68,58,36,21,48,30,48,41,51,31,53,52,38,50,55,49,33,53,51,34,47,50,52,32,45,53,52,38,56,66,42,32,82,82,39,42,70,62,26,50,55,45,44,51,51,51,48,53,32,48,52,33,52,50,50,33,50,48,42,52,65,46,54,43,31,46,54,25,48,55,50,54,63,70,74,104,135,73,68,69,55,53,62,53,55,50,41,31,56,34,49,25,62,66,29,74,87,57,54,20,67,58,37,21,49,28,49,42,50,32,55,52,37,49,54,49,34,53,50,33,47,52,51,31,45,51,51,38,56,67,41,33,83,82,42,44,70,62,26,50,54,45,44,51,52,52,48,52,34,48,53,33,52,51,49,34,50,47,41,51,67,48,53,45,34,47,54,26,48,54,49,53,63,72,76,106

Secondary structure (DSSP, 8-state):
--THHHHHHHHHHHHHHH-TTS-HHHHHHHHHHHHHHHHHHHHHHHHHHHHHHHHTTT-HHHHHHHHHHHHHHHHHHHHHHHIIIIIIHHHHHHHHHHH-/-THHHHHHHHHHHHHHHH-TTS-HHHHHHHHHHHHHHHHHHHHHHHHHHHHHHHHTTT-HHHHHHHHHHHHHHHHHHHHHHHIIIIIIHHHHHHHHHHH-

Radius of gyration: 19.34 Å; Cα contacts (8 Å, |Δi|>4): 221; chains: 2; bounding box: 43×61×37 Å

Nearest PDB structures (foldseek):
  3fd9-a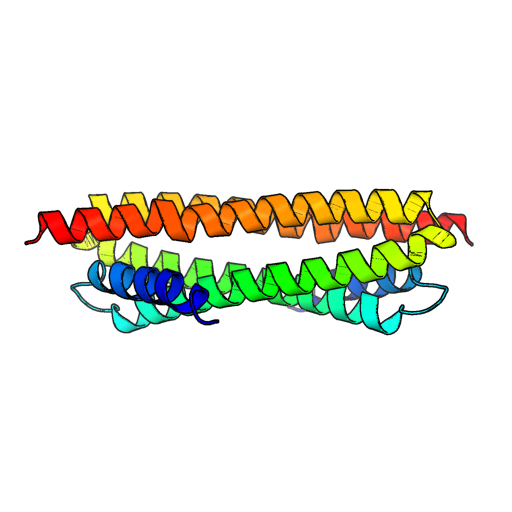ssembly1_C  TM=8.031E-01  e=6.741E-01  Pseudomonas aeruginosa UCBPP-PA14
  1i4d-assembly1_A  TM=7.069E-01  e=7.309E+00  Homo sapiens
  8dk2-assembly1_D  TM=6.557E-01  e=7.747E+00  Pseudomonas aeruginosa PA14
  3fd9-assembly1_C  TM=8.253E-01  e=7.488E-01  Pseudomonas aeruginosa UCBPP-PA14
  1i4d-assembly1_A  TM=7.065E-01  e=7.523E+00  Homo sapiens

pLDDT: mean 81.61, std 17.51, range [26.31, 98.44]

Foldseek 3Di:
DPPVVVLLVLLLVLQLQVVPPDCSVVRSVVLSVVLVVLVVVLVVLVVVLVVLVVCCVPVVVVSVVVNVVSVVVNVVSVVVNCCSRPVVSVVSVVVVVVVD/DCPVVVLLVLLLVLQLQVVVPDCSVVRSVVLSVVLVVLVVVLVVLVVVLVVLVVCCVPVVVVSVVVNVVSVVVNVVSVVVNCCSRPVVSVVSVVVVVVVD